Protein AF-A0A519WWH1-F1 (afdb_monomer)

Radius of gyration: 22.11 Å; Cα contacts (8 Å, |Δi|>4): 467; chains: 1; bounding box: 48×57×57 Å

Sequence (297 aa):
GTGSGWSWSSYQESYMTERLAMPIYGNVVKFKVQNGTIEAYPSYFQNSITVNPIPEGKKISVSRAADHNAFTTNAAAANALLRPFTQKEDADIAYHLLADTLAKLNKSIHFVESQNRNSDFWKPFYTQKTQEVLQPMMHNSDNFLAEQLLLMAGSKLTGKLSDRLTISKLQKEDFKDFSQPFIWVDGSGLSRNNNISPRVISELLLKMKTEFGWDKISAVLQKGNEGTVKGYYKGYEDNIWSKTGTLGGSSTTLSGYLISKKGSNYTFSFLVNNHHKSAVAVRKAIEKYLVNIIDNY

Solvent-accessible surface area (backbone atoms only — not comparable to full-atom values): 17095 Å² total; per-residue (Å²): 89,69,66,67,65,50,66,77,92,46,55,49,38,64,76,46,36,47,61,60,97,65,74,51,76,83,31,36,39,40,51,44,79,54,96,93,38,82,43,39,40,59,62,86,51,46,85,33,53,46,82,53,89,63,62,87,95,55,31,47,24,55,46,58,47,94,75,46,72,43,33,37,45,40,66,36,96,51,73,37,44,49,31,33,52,69,49,82,86,39,84,57,47,61,55,63,74,39,45,69,62,33,45,77,68,79,41,82,90,78,91,68,98,74,75,90,74,55,88,82,67,65,76,91,82,85,87,75,58,70,63,74,53,45,21,59,27,50,26,68,61,35,32,56,54,30,40,51,51,40,25,53,51,8,31,74,78,69,74,38,83,33,53,69,63,33,49,56,47,40,48,68,60,82,48,56,83,53,96,62,92,66,42,77,74,66,57,50,69,72,27,75,70,47,44,74,52,50,66,56,53,36,50,50,53,50,52,48,43,72,74,62,35,63,71,61,48,62,65,29,36,25,38,30,44,29,62,85,42,53,86,38,52,77,96,37,38,93,28,33,33,41,44,77,47,75,50,97,66,26,28,43,32,44,35,40,40,36,41,19,81,74,68,40,78,44,71,44,52,46,79,45,66,83,43,93,56,57,56,66,60,54,50,52,54,52,46,56,52,51,51,49,45,29,74,75,78

pLDDT: mean 92.2, std 5.93, range [58.62, 98.62]

Structure (mmCIF, N/CA/C/O backbone):
data_AF-A0A519WWH1-F1
#
_entry.id   AF-A0A519WWH1-F1
#
loop_
_atom_site.group_PDB
_atom_site.id
_atom_site.type_symbol
_atom_site.label_atom_id
_atom_site.label_alt_id
_atom_site.label_comp_id
_atom_site.label_asym_id
_atom_site.label_entity_id
_atom_site.label_seq_id
_atom_site.pdbx_PDB_ins_code
_atom_site.Cartn_x
_atom_site.Cartn_y
_atom_site.Cartn_z
_atom_site.occupancy
_atom_site.B_iso_or_equiv
_atom_site.auth_seq_id
_atom_site.auth_comp_id
_atom_site.auth_asym_id
_atom_site.auth_atom_id
_atom_site.pdbx_PDB_model_num
ATOM 1 N N . GLY A 1 1 ? 14.757 5.185 -4.332 1.00 58.62 1 GLY A N 1
ATOM 2 C CA . GLY A 1 1 ? 15.371 4.464 -3.193 1.00 58.62 1 GLY A CA 1
ATOM 3 C C . GLY A 1 1 ? 14.331 3.687 -2.398 1.00 58.62 1 GLY A C 1
ATOM 4 O O . GLY A 1 1 ? 13.206 4.165 -2.250 1.00 58.62 1 GLY A O 1
ATOM 5 N N . THR A 1 2 ? 14.681 2.504 -1.887 1.00 75.19 2 THR A N 1
ATOM 6 C CA . THR A 1 2 ? 13.790 1.658 -1.064 1.00 75.19 2 THR A CA 1
ATOM 7 C C . THR A 1 2 ? 13.552 2.238 0.339 1.00 75.19 2 THR A C 1
ATOM 9 O O . THR A 1 2 ? 14.241 3.170 0.766 1.00 75.19 2 THR A O 1
ATOM 12 N N . GLY A 1 3 ? 12.548 1.718 1.052 1.00 70.81 3 GLY A N 1
ATOM 13 C CA . GLY A 1 3 ? 12.299 2.048 2.460 1.00 70.81 3 GLY A CA 1
ATOM 14 C C . GLY A 1 3 ? 13.418 1.576 3.395 1.00 70.81 3 GLY A C 1
ATOM 15 O O . GLY A 1 3 ? 14.140 0.621 3.101 1.00 70.81 3 GLY A O 1
ATOM 16 N N . SER A 1 4 ? 13.578 2.255 4.534 1.00 75.50 4 SER A N 1
ATOM 17 C CA . SER A 1 4 ? 14.541 1.848 5.566 1.00 75.50 4 SER A CA 1
ATOM 18 C C . SER A 1 4 ? 14.103 0.533 6.216 1.00 75.50 4 SER A C 1
ATOM 20 O O . SER A 1 4 ? 12.940 0.383 6.581 1.00 75.50 4 SER A O 1
ATOM 22 N N . GLY A 1 5 ? 15.016 -0.428 6.385 1.00 75.06 5 GLY A N 1
ATOM 23 C CA . GLY A 1 5 ? 14.713 -1.734 6.994 1.00 75.06 5 GLY A CA 1
ATOM 24 C C . GLY A 1 5 ? 13.958 -2.711 6.083 1.00 75.06 5 GLY A C 1
ATOM 25 O O . GLY A 1 5 ? 13.510 -3.762 6.544 1.00 75.06 5 GLY A O 1
ATOM 26 N N . TRP A 1 6 ? 13.820 -2.380 4.798 1.00 81.62 6 TRP A N 1
ATOM 27 C CA . TRP A 1 6 ? 13.313 -3.290 3.776 1.00 81.62 6 TRP A CA 1
ATOM 28 C C . TRP A 1 6 ? 14.349 -4.377 3.462 1.00 81.62 6 TRP A C 1
ATOM 30 O O . TRP A 1 6 ? 15.556 -4.137 3.493 1.00 81.62 6 TRP A O 1
ATOM 40 N N . SER A 1 7 ? 13.884 -5.590 3.155 1.00 81.31 7 SER A N 1
ATOM 41 C CA . SER A 1 7 ? 14.783 -6.702 2.833 1.00 81.31 7 SER A CA 1
ATOM 42 C C . SER A 1 7 ? 15.454 -6.502 1.473 1.00 81.31 7 SER A C 1
ATOM 44 O O . SER A 1 7 ? 14.776 -6.432 0.447 1.00 81.31 7 SER A O 1
ATOM 46 N N . TRP A 1 8 ? 16.788 -6.482 1.456 1.00 79.25 8 TRP A N 1
ATOM 47 C CA . TRP A 1 8 ? 17.568 -6.360 0.222 1.00 79.25 8 TRP A CA 1
ATOM 48 C C . TRP A 1 8 ? 17.320 -7.524 -0.746 1.00 79.25 8 TRP A C 1
ATOM 50 O O . TRP A 1 8 ? 17.336 -7.324 -1.955 1.00 79.25 8 TRP A O 1
ATOM 60 N N . SER A 1 9 ? 17.031 -8.728 -0.241 1.00 82.81 9 SER A N 1
ATOM 61 C CA . SER A 1 9 ? 16.834 -9.919 -1.076 1.00 82.81 9 SER A CA 1
ATOM 62 C C . SER A 1 9 ? 15.498 -9.928 -1.824 1.00 82.81 9 SER A C 1
ATOM 64 O O . SER A 1 9 ? 15.311 -10.737 -2.726 1.00 82.81 9 SER A O 1
ATOM 66 N N . SER A 1 10 ? 14.573 -9.024 -1.482 1.00 84.94 10 SER A N 1
ATOM 67 C CA . SER A 1 10 ? 13.251 -8.915 -2.115 1.00 84.94 10 SER A CA 1
ATOM 68 C C . SER A 1 10 ? 13.181 -7.814 -3.184 1.00 84.94 10 SER A C 1
ATOM 70 O O . SER A 1 10 ? 12.094 -7.453 -3.614 1.00 84.94 10 SER A O 1
ATOM 72 N N . TYR A 1 11 ? 14.314 -7.265 -3.636 1.00 87.38 11 TYR A N 1
ATOM 73 C CA . TYR A 1 11 ? 14.378 -6.098 -4.536 1.00 87.38 11 TYR A CA 1
ATOM 74 C C . TYR A 1 11 ? 13.600 -6.228 -5.861 1.00 87.38 11 TYR A C 1
ATOM 76 O O . TYR A 1 11 ? 13.324 -5.224 -6.516 1.00 87.38 11 TYR A O 1
ATOM 84 N N . GLN A 1 12 ? 13.329 -7.455 -6.310 1.00 91.88 12 GLN A N 1
ATOM 85 C CA . GLN A 1 12 ? 12.620 -7.743 -7.560 1.00 91.88 12 GLN A CA 1
ATOM 86 C C . GLN A 1 12 ? 11.127 -8.013 -7.347 1.00 91.88 12 GLN A C 1
ATOM 88 O O . GLN A 1 12 ? 10.387 -8.181 -8.315 1.00 91.88 12 GLN A O 1
ATOM 93 N N . GLU A 1 13 ? 10.675 -8.073 -6.097 1.00 90.44 13 GLU A N 1
ATOM 94 C CA . GLU A 1 13 ? 9.275 -8.311 -5.784 1.00 90.44 13 GLU A CA 1
ATOM 95 C C . GLU A 1 13 ? 8.448 -7.059 -6.069 1.00 90.44 13 GLU A C 1
ATOM 97 O O . GLU A 1 13 ? 8.849 -5.937 -5.759 1.00 90.44 13 GLU A O 1
ATOM 102 N N . SER A 1 14 ? 7.260 -7.234 -6.650 1.00 87.12 14 SER A N 1
ATOM 103 C CA . SER A 1 14 ? 6.419 -6.104 -7.071 1.00 87.12 14 SER A CA 1
ATOM 104 C C . SER A 1 14 ? 5.922 -5.244 -5.909 1.00 87.12 14 SER A C 1
ATOM 106 O O . SER A 1 14 ? 5.490 -4.121 -6.127 1.00 87.12 14 SER A O 1
ATOM 108 N N . TYR A 1 15 ? 5.979 -5.756 -4.679 1.00 84.50 15 TYR A N 1
ATOM 109 C CA . TYR A 1 15 ? 5.638 -5.011 -3.470 1.00 84.50 15 TYR A CA 1
ATOM 110 C C . TYR A 1 15 ? 6.815 -4.194 -2.903 1.00 84.50 15 TYR A C 1
ATOM 112 O O . TYR A 1 15 ? 6.636 -3.526 -1.889 1.00 84.50 15 TYR A O 1
ATOM 120 N N . MET A 1 16 ? 7.998 -4.248 -3.534 1.00 85.88 16 MET A N 1
ATOM 121 C CA . MET A 1 16 ? 9.251 -3.589 -3.117 1.00 85.88 16 MET A CA 1
ATOM 122 C C . MET A 1 16 ? 9.676 -2.471 -4.081 1.00 85.88 16 MET A C 1
ATOM 124 O O . MET A 1 16 ? 10.857 -2.147 -4.199 1.00 85.88 16 MET A O 1
ATOM 128 N N . THR A 1 17 ? 8.717 -1.882 -4.792 1.00 88.19 17 THR A N 1
ATOM 129 C CA . THR A 1 17 ? 8.941 -0.763 -5.716 1.00 88.19 17 THR A CA 1
ATOM 130 C C . THR A 1 17 ? 9.634 0.411 -5.041 1.00 88.19 17 THR A C 1
ATOM 132 O O . THR A 1 17 ? 9.281 0.810 -3.928 1.00 88.19 17 THR A O 1
ATOM 135 N N . GLU A 1 18 ? 10.588 1.013 -5.747 1.00 87.62 18 GLU A N 1
ATOM 136 C CA . GLU A 1 18 ? 11.266 2.201 -5.257 1.00 87.62 18 GLU A CA 1
ATOM 137 C C . GLU A 1 18 ? 10.339 3.412 -5.164 1.00 87.62 18 GLU A C 1
ATOM 139 O O . GLU A 1 18 ? 9.425 3.616 -5.968 1.00 87.62 18 GLU A O 1
ATOM 144 N N . ARG A 1 19 ? 10.643 4.274 -4.194 1.00 84.94 19 ARG A N 1
ATOM 145 C CA . ARG A 1 19 ? 9.996 5.572 -4.039 1.00 84.94 19 ARG A CA 1
ATOM 146 C C . ARG A 1 19 ? 10.651 6.582 -4.964 1.00 84.94 19 ARG A C 1
ATOM 148 O O . ARG A 1 19 ? 11.862 6.792 -4.863 1.00 84.94 19 ARG A O 1
ATOM 155 N N . LEU A 1 20 ? 9.844 7.187 -5.830 1.00 83.81 20 LEU A N 1
ATOM 156 C CA . LEU A 1 20 ? 10.263 8.175 -6.824 1.00 83.81 20 LEU A CA 1
ATOM 157 C C . LEU A 1 20 ? 9.449 9.464 -6.672 1.00 83.81 20 LEU A C 1
ATOM 159 O O . LEU A 1 20 ? 8.306 9.411 -6.227 1.00 83.81 20 LEU A O 1
ATOM 163 N N . ALA A 1 21 ? 10.030 10.601 -7.067 1.00 83.69 21 ALA A N 1
ATOM 164 C CA . ALA A 1 21 ? 9.341 11.896 -7.074 1.00 83.69 21 ALA A CA 1
ATOM 165 C C . ALA A 1 21 ? 8.253 11.986 -8.160 1.00 83.69 21 ALA A C 1
ATOM 167 O O . ALA A 1 21 ? 7.276 12.711 -7.999 1.00 83.69 21 ALA A O 1
ATOM 168 N N . MET A 1 22 ? 8.425 11.235 -9.252 1.00 87.69 22 MET A N 1
ATOM 169 C CA . MET A 1 22 ? 7.474 11.131 -10.355 1.00 87.69 22 MET A CA 1
ATOM 170 C C . MET A 1 22 ? 7.201 9.651 -10.646 1.00 87.69 22 MET A C 1
ATOM 172 O O . MET A 1 22 ? 7.806 9.073 -11.550 1.00 87.69 22 MET A O 1
ATOM 176 N N . PRO A 1 23 ? 6.349 8.997 -9.841 1.00 90.00 23 PRO A N 1
ATOM 177 C CA . PRO A 1 23 ? 5.983 7.614 -10.086 1.00 90.00 23 PRO A CA 1
ATOM 178 C C . PRO A 1 23 ? 5.203 7.480 -11.399 1.00 90.00 23 PRO A C 1
ATOM 180 O O . PRO A 1 23 ? 4.249 8.220 -11.640 1.00 90.00 23 PRO A O 1
ATOM 183 N N . ILE A 1 24 ? 5.577 6.511 -12.233 1.00 91.38 24 ILE A N 1
ATOM 184 C CA . ILE A 1 24 ? 4.893 6.224 -13.499 1.00 91.38 24 ILE A CA 1
ATOM 185 C C . ILE A 1 24 ? 4.775 4.713 -13.694 1.00 91.38 24 ILE A C 1
ATOM 187 O O . ILE A 1 24 ? 5.670 3.957 -13.323 1.00 91.38 24 ILE A O 1
ATOM 191 N N . TYR A 1 25 ? 3.630 4.256 -14.210 1.00 91.50 25 TYR A N 1
ATOM 192 C CA . TYR A 1 25 ? 3.309 2.828 -14.355 1.00 91.50 25 TYR A CA 1
ATOM 193 C C . TYR A 1 25 ? 3.426 2.020 -13.048 1.00 91.50 25 TYR A C 1
ATOM 195 O O . TYR A 1 25 ? 3.724 0.832 -13.079 1.00 91.50 25 TYR A O 1
ATOM 203 N N . GLY A 1 26 ? 3.224 2.653 -11.885 1.00 90.44 26 GLY A N 1
ATOM 204 C CA . GLY A 1 26 ? 3.412 2.002 -10.581 1.00 90.44 26 GLY A CA 1
ATOM 205 C C . GLY A 1 26 ? 4.868 1.636 -10.272 1.00 90.44 26 GLY A C 1
ATOM 206 O O . GLY A 1 26 ? 5.115 0.805 -9.407 1.00 90.44 26 GLY A O 1
ATOM 207 N N . ASN A 1 27 ? 5.825 2.213 -11.003 1.00 93.81 27 ASN A N 1
ATOM 208 C CA . ASN A 1 27 ? 7.248 1.882 -10.962 1.00 93.81 27 ASN A CA 1
ATOM 209 C C . ASN A 1 27 ? 7.556 0.413 -11.268 1.00 93.81 27 ASN A C 1
ATOM 211 O O . ASN A 1 27 ? 8.543 -0.140 -10.782 1.00 93.81 27 ASN A O 1
ATOM 215 N N . VAL A 1 28 ? 6.705 -0.222 -12.076 1.00 95.38 28 VAL A N 1
ATOM 216 C CA . VAL A 1 28 ? 6.841 -1.621 -12.467 1.00 95.38 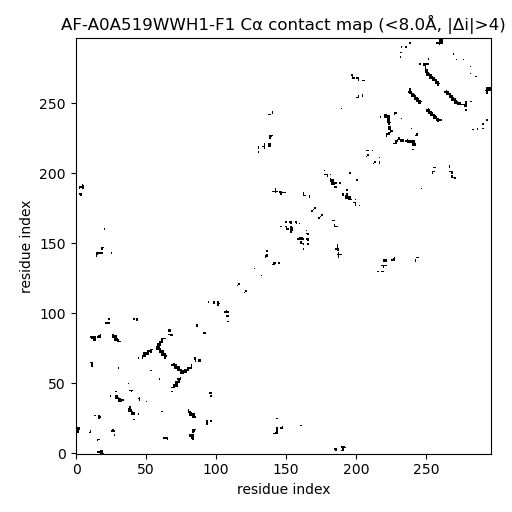28 VAL A CA 1
ATOM 217 C C . VAL A 1 28 ? 6.825 -1.789 -13.980 1.00 95.38 28 VAL A C 1
ATOM 219 O O . VAL A 1 28 ? 6.198 -1.033 -14.718 1.00 95.38 28 VAL A O 1
ATOM 222 N N . VAL A 1 29 ? 7.491 -2.846 -14.425 1.00 96.38 29 VAL A N 1
ATOM 223 C CA . VAL A 1 29 ? 7.412 -3.408 -15.766 1.00 96.38 29 VAL A CA 1
ATOM 224 C C . VAL A 1 29 ? 6.552 -4.660 -15.692 1.00 96.38 29 VAL A C 1
ATOM 226 O O . VAL A 1 29 ? 6.824 -5.579 -14.911 1.00 96.38 29 VAL A O 1
ATOM 229 N N . LYS A 1 30 ? 5.490 -4.690 -16.494 1.00 96.75 30 LYS A N 1
ATOM 230 C CA . LYS A 1 30 ? 4.610 -5.842 -16.667 1.00 96.75 30 LYS A CA 1
ATOM 231 C C . LYS A 1 30 ? 5.022 -6.605 -17.914 1.00 96.75 30 LYS A C 1
ATOM 233 O O . LYS A 1 30 ? 5.027 -6.049 -19.004 1.00 96.75 30 LYS A O 1
ATOM 238 N N . PHE A 1 31 ? 5.277 -7.892 -17.754 1.00 95.50 31 PHE A N 1
ATOM 239 C CA . PHE A 1 31 ? 5.596 -8.802 -18.840 1.00 95.50 31 PHE A CA 1
ATOM 240 C C . PHE A 1 31 ? 4.359 -9.616 -19.215 1.00 95.50 31 PHE A C 1
ATOM 242 O O . PHE A 1 31 ? 3.569 -10.025 -18.358 1.00 95.50 31 PHE A O 1
ATOM 249 N N . LYS A 1 32 ? 4.161 -9.847 -20.506 1.00 92.12 32 LYS A N 1
ATOM 250 C CA . LYS A 1 32 ? 3.109 -10.718 -21.031 1.00 92.12 32 LYS A CA 1
ATOM 251 C C . LYS A 1 32 ? 3.711 -11.656 -22.054 1.00 92.12 32 LYS A C 1
ATOM 253 O O . LYS A 1 32 ? 4.652 -11.299 -22.745 1.00 92.12 32 LYS A O 1
ATOM 258 N N . VAL A 1 33 ? 3.143 -12.848 -22.149 1.00 86.62 33 VAL A N 1
ATOM 259 C CA . VAL A 1 33 ? 3.498 -13.797 -23.199 1.00 86.62 33 VAL A CA 1
ATOM 260 C C . VAL A 1 33 ? 2.394 -13.724 -24.238 1.00 86.62 33 VAL A C 1
ATOM 262 O O . VAL A 1 33 ? 1.252 -14.063 -23.927 1.00 86.62 33 VAL A O 1
ATOM 265 N N . GLN A 1 34 ? 2.716 -13.239 -25.432 1.00 81.94 34 GLN A N 1
ATOM 266 C CA . GLN A 1 34 ? 1.788 -13.139 -26.557 1.00 81.94 34 GLN A CA 1
ATOM 267 C C . GLN A 1 34 ? 2.408 -13.829 -27.768 1.00 81.94 34 GLN A C 1
ATOM 269 O O . GLN A 1 34 ? 3.552 -13.557 -28.123 1.00 81.94 34 GLN A O 1
ATOM 274 N N . ASN A 1 35 ? 1.678 -14.759 -28.388 1.00 78.56 35 ASN A N 1
ATOM 275 C CA . ASN A 1 35 ? 2.121 -15.472 -29.595 1.00 78.56 35 ASN A CA 1
ATOM 276 C C . ASN A 1 35 ? 3.530 -16.097 -29.474 1.00 78.56 35 ASN A C 1
ATOM 278 O O . ASN A 1 35 ? 4.321 -16.053 -30.409 1.00 78.56 35 ASN A O 1
ATOM 282 N N . GLY A 1 36 ? 3.870 -16.637 -28.297 1.00 76.12 36 GLY A N 1
ATOM 283 C CA . GLY A 1 36 ? 5.188 -17.233 -28.031 1.00 76.12 36 GLY A CA 1
ATOM 284 C C . GLY A 1 36 ? 6.322 -16.228 -27.781 1.00 76.12 36 GLY A C 1
ATOM 285 O O . GLY A 1 36 ? 7.445 -16.643 -27.513 1.00 76.12 36 GLY A O 1
ATOM 286 N N . THR A 1 37 ? 6.039 -14.924 -27.807 1.00 84.38 37 THR A N 1
ATOM 287 C CA . THR A 1 37 ? 6.999 -13.850 -27.508 1.00 84.38 37 THR A CA 1
ATOM 288 C C . THR A 1 37 ? 6.724 -13.223 -26.144 1.00 84.38 37 THR A C 1
ATOM 290 O O . THR A 1 37 ? 5.592 -13.244 -25.656 1.00 84.38 37 THR A O 1
ATOM 293 N N . ILE A 1 38 ? 7.767 -12.691 -25.502 1.00 91.12 38 ILE A N 1
ATOM 294 C CA . ILE A 1 38 ? 7.643 -11.920 -24.259 1.00 91.12 38 ILE A CA 1
ATOM 295 C C . ILE A 1 38 ? 7.582 -10.439 -24.623 1.00 91.12 38 ILE A C 1
ATOM 297 O O . ILE A 1 38 ? 8.523 -9.901 -25.204 1.00 91.12 38 ILE A O 1
ATOM 301 N N . GLU A 1 39 ? 6.506 -9.780 -24.216 1.00 94.81 39 GLU A N 1
ATOM 302 C CA . GLU A 1 39 ? 6.307 -8.342 -24.353 1.00 94.81 39 GLU A CA 1
ATOM 303 C C . GLU A 1 39 ? 6.436 -7.647 -22.996 1.00 94.81 39 GLU A C 1
ATOM 305 O O . GLU A 1 39 ? 5.838 -8.095 -22.011 1.00 94.81 39 GLU A O 1
ATOM 310 N N . ALA A 1 40 ? 7.167 -6.534 -22.944 1.00 95.94 40 ALA A N 1
ATOM 311 C CA . ALA A 1 40 ? 7.215 -5.634 -21.797 1.00 95.94 40 ALA A CA 1
ATOM 312 C C . ALA A 1 40 ? 6.266 -4.447 -21.968 1.00 95.94 40 ALA A C 1
ATOM 314 O O . ALA A 1 40 ? 6.147 -3.840 -23.031 1.00 95.94 40 ALA A O 1
ATOM 315 N N . TYR A 1 41 ? 5.635 -4.074 -20.863 1.00 94.38 41 TYR A N 1
ATOM 316 C CA . TYR A 1 41 ? 4.889 -2.841 -20.710 1.00 94.38 41 TYR A CA 1
ATOM 317 C C . TYR A 1 41 ? 5.408 -2.095 -19.475 1.00 94.38 41 TYR A C 1
ATOM 319 O O . TYR A 1 41 ? 5.283 -2.633 -18.370 1.00 94.38 41 TYR A O 1
ATOM 327 N N . PRO A 1 42 ? 5.948 -0.873 -19.619 1.00 94.31 42 PRO A N 1
ATOM 328 C CA . PRO A 1 42 ? 6.077 -0.092 -20.861 1.00 94.31 42 PRO A CA 1
ATOM 329 C C . PRO A 1 42 ? 7.035 -0.701 -21.898 1.00 94.31 42 PRO A C 1
ATOM 331 O O . PRO A 1 42 ? 8.007 -1.361 -21.531 1.00 94.31 42 PRO A O 1
ATOM 334 N N . SER A 1 43 ? 6.785 -0.436 -23.186 1.00 92.81 43 SER A N 1
ATOM 335 C CA . SER A 1 43 ? 7.576 -0.972 -24.312 1.00 92.81 43 SER A CA 1
ATOM 336 C C . SER A 1 43 ? 9.027 -0.490 -24.327 1.00 92.81 43 SER A C 1
ATOM 338 O O . SER A 1 43 ? 9.881 -1.150 -24.910 1.00 92.81 43 SER A O 1
ATOM 340 N N . TYR A 1 44 ? 9.324 0.615 -23.636 1.00 94.25 44 TYR A N 1
ATOM 341 C CA . TYR A 1 44 ? 10.682 1.103 -23.395 1.00 94.25 44 TYR A CA 1
ATOM 342 C C . TYR A 1 44 ? 11.633 -0.005 -22.906 1.00 94.25 44 TYR A C 1
ATOM 344 O O . TYR A 1 44 ? 12.775 -0.081 -23.346 1.00 94.25 44 TYR A O 1
ATOM 352 N N . PHE A 1 45 ? 11.144 -0.918 -22.059 1.00 96.00 45 PHE A N 1
ATOM 353 C CA . PHE A 1 45 ? 11.947 -2.007 -21.496 1.00 96.00 45 PHE A CA 1
ATOM 354 C C . PHE A 1 45 ? 12.060 -3.242 -22.399 1.00 96.00 45 PHE A C 1
ATOM 356 O O . PHE A 1 45 ? 12.700 -4.214 -22.004 1.00 96.00 45 PHE A O 1
ATOM 363 N N . GLN A 1 46 ? 11.456 -3.249 -23.593 1.00 95.38 46 GLN A N 1
ATOM 364 C CA . GLN A 1 46 ? 11.443 -4.423 -24.473 1.00 95.38 46 GLN A CA 1
ATOM 365 C C . GLN A 1 46 ? 12.857 -4.872 -24.859 1.00 95.38 46 GLN A C 1
ATOM 367 O O . GLN A 1 46 ? 13.151 -6.066 -24.864 1.00 95.38 46 GLN A O 1
ATOM 372 N N . ASN A 1 47 ? 13.744 -3.912 -25.124 1.00 95.06 47 ASN A N 1
ATOM 373 C CA . ASN A 1 47 ? 15.134 -4.180 -25.497 1.00 95.06 47 ASN A CA 1
ATOM 374 C C . ASN A 1 47 ? 16.023 -4.521 -24.290 1.00 95.06 47 ASN A C 1
ATOM 376 O O . ASN A 1 47 ? 17.188 -4.865 -24.461 1.00 95.06 47 ASN A O 1
ATOM 380 N N . SER A 1 48 ? 15.482 -4.446 -23.073 1.00 96.06 48 SER A N 1
ATOM 381 C CA . SER A 1 48 ? 16.178 -4.796 -21.833 1.00 96.06 48 SER A CA 1
ATOM 382 C C . SER A 1 48 ? 15.914 -6.243 -21.394 1.00 96.06 48 SER A C 1
ATOM 384 O O . SER A 1 48 ? 16.318 -6.636 -20.297 1.00 96.06 48 SER A O 1
ATOM 386 N N . ILE A 1 49 ? 15.217 -7.035 -22.219 1.00 96.12 49 ILE A N 1
ATOM 387 C CA . ILE A 1 49 ? 14.846 -8.422 -21.925 1.00 96.12 49 ILE A CA 1
ATOM 388 C C . ILE A 1 49 ? 15.798 -9.386 -22.632 1.00 96.12 49 ILE A C 1
ATOM 390 O O . ILE A 1 49 ? 15.886 -9.417 -23.855 1.00 96.12 49 ILE A O 1
ATOM 394 N N . THR A 1 50 ? 16.433 -10.257 -21.858 1.00 96.12 50 THR A N 1
ATOM 395 C CA . THR A 1 50 ? 17.083 -11.472 -22.354 1.00 96.12 50 THR A CA 1
ATOM 396 C C . THR A 1 50 ? 16.100 -12.636 -22.260 1.00 96.12 50 THR A C 1
ATOM 398 O O . THR A 1 50 ? 15.690 -13.029 -21.164 1.00 96.12 50 THR A O 1
ATOM 401 N N . VAL A 1 51 ? 15.697 -13.184 -23.408 1.00 92.38 51 VAL A N 1
ATOM 402 C CA . VAL A 1 51 ? 14.734 -14.291 -23.471 1.00 92.38 51 VAL A CA 1
ATOM 403 C C . VAL A 1 51 ? 15.476 -15.623 -23.539 1.00 92.38 51 VAL A C 1
ATOM 405 O O . VAL A 1 51 ? 16.063 -15.962 -24.562 1.00 92.38 51 VAL A O 1
ATOM 408 N N . ASN A 1 52 ? 15.422 -16.394 -22.456 1.00 91.12 52 ASN A N 1
ATOM 409 C CA . ASN A 1 52 ? 15.908 -17.770 -22.435 1.00 91.12 52 ASN A CA 1
ATOM 410 C C . ASN A 1 52 ? 14.822 -18.748 -22.913 1.00 91.12 52 ASN A C 1
ATOM 412 O O . ASN A 1 52 ? 13.630 -18.473 -22.719 1.00 91.12 52 ASN A O 1
ATOM 416 N N . PRO A 1 53 ? 15.209 -19.921 -23.458 1.00 85.94 53 PRO A N 1
ATOM 417 C CA . PRO A 1 53 ? 14.271 -20.989 -23.784 1.00 85.94 53 PRO A CA 1
ATOM 418 C C . PRO A 1 53 ? 13.433 -21.393 -22.566 1.00 85.94 53 PRO A C 1
ATOM 420 O O . PRO A 1 53 ? 13.963 -21.702 -21.497 1.00 85.94 53 PRO A O 1
ATOM 423 N N . ILE A 1 54 ? 12.112 -21.409 -22.735 1.00 83.69 54 ILE A N 1
ATOM 424 C CA . ILE A 1 54 ? 11.167 -21.851 -21.708 1.00 83.69 54 ILE A CA 1
ATOM 425 C C . ILE A 1 54 ? 10.616 -23.209 -22.151 1.00 83.69 54 ILE A C 1
ATOM 427 O O . ILE A 1 54 ? 9.981 -23.274 -23.204 1.00 83.69 54 ILE A O 1
ATOM 431 N N . PRO A 1 55 ? 10.839 -24.292 -21.383 1.00 83.12 55 PRO A N 1
ATOM 432 C CA . PRO A 1 55 ? 10.289 -25.596 -21.718 1.00 83.12 55 PRO A CA 1
ATOM 433 C C . PRO A 1 55 ? 8.762 -25.555 -21.791 1.00 83.12 55 PRO A C 1
ATOM 435 O O . PRO A 1 55 ? 8.108 -24.860 -21.006 1.00 83.12 55 PRO A O 1
ATOM 438 N N . GLU A 1 56 ? 8.196 -26.340 -22.702 1.00 82.00 56 GLU A N 1
ATOM 439 C CA . GLU A 1 56 ? 6.752 -26.428 -22.882 1.00 82.00 56 GLU A CA 1
ATOM 440 C C . GLU A 1 56 ? 6.041 -26.805 -21.568 1.00 82.00 56 GLU A C 1
ATOM 442 O O . GLU A 1 56 ? 6.532 -27.596 -20.758 1.00 82.00 56 GLU A O 1
ATOM 447 N N . GLY A 1 57 ? 4.897 -26.169 -21.311 1.00 81.50 57 GLY A N 1
ATOM 448 C CA . GLY A 1 57 ? 4.106 -26.380 -20.095 1.00 81.50 57 GLY A CA 1
ATOM 449 C C . GLY A 1 57 ? 4.673 -25.748 -18.814 1.00 81.50 57 GLY A C 1
ATOM 450 O O . GLY A 1 57 ? 3.996 -25.774 -17.782 1.00 81.50 57 GLY A O 1
ATOM 451 N N . LYS A 1 58 ? 5.872 -25.145 -18.834 1.00 86.62 58 LYS A N 1
ATOM 452 C CA . LYS A 1 58 ? 6.418 -24.433 -17.666 1.00 86.62 58 LYS A CA 1
ATOM 453 C C . LYS A 1 58 ? 5.825 -23.032 -17.516 1.00 86.62 58 LYS A C 1
ATOM 455 O O . LYS A 1 58 ? 5.471 -22.363 -18.484 1.00 86.62 58 LYS A O 1
ATOM 460 N N . LYS A 1 59 ? 5.722 -22.578 -16.262 1.00 89.81 59 LYS A N 1
ATOM 461 C CA . LYS A 1 59 ? 5.395 -21.184 -15.936 1.00 89.81 59 LYS A CA 1
ATOM 462 C C . LYS A 1 59 ? 6.631 -20.308 -16.116 1.00 89.81 59 LYS A C 1
ATOM 464 O O . LYS A 1 59 ? 7.753 -20.814 -16.152 1.00 89.81 59 LYS A O 1
ATOM 469 N N . ILE A 1 60 ? 6.418 -19.001 -16.222 1.00 91.56 60 ILE A N 1
ATOM 470 C CA . ILE A 1 60 ? 7.471 -18.042 -16.564 1.00 91.56 60 ILE A CA 1
ATOM 471 C C . ILE A 1 60 ? 7.676 -17.065 -15.418 1.00 91.56 60 ILE A C 1
ATOM 473 O O . ILE A 1 60 ? 6.750 -16.375 -14.987 1.00 91.56 60 ILE A O 1
ATOM 477 N N . SER A 1 61 ? 8.918 -16.973 -14.963 1.00 93.69 61 SER A N 1
ATOM 478 C CA . SER A 1 61 ? 9.381 -15.920 -14.070 1.00 93.69 61 SER A CA 1
ATOM 479 C C . SER A 1 61 ? 10.365 -15.043 -14.822 1.00 93.69 61 SER A C 1
ATOM 481 O O . SER A 1 61 ? 11.296 -15.543 -15.447 1.00 93.69 61 SER A O 1
ATOM 483 N N . VAL A 1 62 ? 10.182 -13.734 -14.756 1.00 95.25 62 VAL A N 1
ATOM 484 C CA . VAL A 1 62 ? 11.207 -12.788 -15.197 1.00 95.25 62 VAL A CA 1
ATOM 485 C C . VAL A 1 62 ? 12.070 -12.465 -13.984 1.00 95.25 62 VAL A C 1
ATOM 487 O O . VAL A 1 62 ? 11.521 -12.170 -12.938 1.00 95.25 62 VAL A O 1
ATOM 490 N N . SER A 1 63 ? 13.391 -12.534 -14.039 1.00 95.19 63 SER A N 1
ATOM 491 C CA . SER A 1 63 ? 14.267 -11.975 -12.998 1.00 95.19 63 SER A CA 1
ATOM 492 C C . SER A 1 63 ? 14.700 -10.574 -13.404 1.00 95.19 63 SER A C 1
ATOM 494 O O . SER A 1 63 ? 14.810 -10.300 -14.597 1.00 95.19 63 SER A O 1
ATOM 496 N N . ARG A 1 64 ? 14.964 -9.698 -12.435 1.00 95.38 64 ARG A N 1
ATOM 497 C CA . ARG A 1 64 ? 15.628 -8.408 -12.677 1.00 95.38 64 ARG A CA 1
ATOM 498 C C . ARG A 1 64 ? 17.008 -8.446 -12.031 1.00 95.38 64 ARG A C 1
ATOM 500 O O . ARG A 1 64 ? 17.134 -9.045 -10.973 1.00 95.38 64 ARG A O 1
ATOM 507 N N . ALA A 1 65 ? 18.018 -7.813 -12.615 1.00 93.44 65 ALA A N 1
ATOM 508 C CA . ALA A 1 65 ? 19.269 -7.528 -11.905 1.00 93.44 65 ALA A CA 1
ATOM 509 C C . ALA A 1 65 ? 19.029 -6.554 -10.730 1.00 93.44 65 ALA A C 1
ATOM 511 O O . ALA A 1 65 ? 18.121 -5.739 -10.798 1.00 93.44 65 ALA A O 1
ATOM 512 N N . ALA A 1 66 ? 19.819 -6.595 -9.651 1.00 88.94 66 ALA A N 1
ATOM 513 C CA . ALA A 1 66 ? 19.553 -5.778 -8.453 1.00 88.94 66 ALA A CA 1
ATOM 514 C C . ALA A 1 66 ? 19.549 -4.266 -8.726 1.00 88.94 66 ALA A C 1
ATOM 516 O O . ALA A 1 66 ? 18.587 -3.564 -8.393 1.00 88.94 66 ALA A O 1
ATOM 517 N N . ASP A 1 67 ? 20.586 -3.798 -9.412 1.00 90.19 67 ASP A N 1
ATOM 518 C CA . ASP A 1 67 ? 20.862 -2.371 -9.593 1.00 90.19 67 ASP A CA 1
ATOM 519 C C . ASP A 1 67 ? 20.697 -1.903 -11.037 1.00 90.19 67 ASP A C 1
ATOM 521 O O . ASP A 1 67 ? 20.950 -0.742 -11.332 1.00 90.19 67 ASP A O 1
ATOM 525 N N . HIS A 1 68 ? 20.202 -2.791 -11.903 1.00 93.56 68 HIS A N 1
ATOM 526 C CA . HIS A 1 68 ? 19.998 -2.511 -13.316 1.00 93.56 68 HIS A CA 1
ATOM 527 C C . HIS A 1 68 ? 18.569 -2.826 -13.748 1.00 93.56 68 HIS A C 1
ATOM 529 O O . HIS A 1 68 ? 17.904 -3.703 -13.178 1.00 93.56 68 HIS A O 1
ATOM 535 N N . ASN A 1 69 ? 18.116 -2.167 -14.810 1.00 95.31 69 ASN A N 1
ATOM 536 C CA . ASN A 1 69 ? 16.860 -2.506 -15.488 1.00 95.31 69 ASN A CA 1
ATOM 537 C C . ASN A 1 69 ? 17.050 -3.593 -16.555 1.00 95.31 69 ASN A C 1
ATOM 539 O O . ASN A 1 69 ? 16.433 -3.542 -17.613 1.00 95.31 69 ASN A O 1
ATOM 543 N N . ALA A 1 70 ? 17.897 -4.585 -16.273 1.00 96.38 70 ALA A N 1
ATOM 544 C CA . ALA A 1 70 ? 18.096 -5.764 -17.109 1.00 96.38 70 ALA A CA 1
ATOM 545 C C . ALA A 1 70 ? 17.207 -6.914 -16.620 1.00 96.38 70 ALA A C 1
ATOM 547 O O . ALA A 1 70 ? 17.205 -7.244 -15.428 1.00 96.38 70 ALA A O 1
ATOM 548 N N . PHE A 1 71 ? 16.463 -7.524 -17.543 1.00 97.12 71 PHE A N 1
ATOM 549 C CA . PHE A 1 71 ? 15.472 -8.554 -17.252 1.00 97.12 71 PHE A CA 1
ATOM 550 C C . PHE A 1 71 ? 15.800 -9.861 -17.969 1.00 97.12 71 PHE A C 1
ATOM 552 O O . PHE A 1 71 ? 16.212 -9.850 -19.124 1.00 97.12 71 PHE A O 1
ATOM 559 N N . THR A 1 72 ? 15.559 -10.997 -17.319 1.00 96.75 72 THR A N 1
ATOM 560 C CA . THR A 1 72 ? 15.829 -12.321 -17.902 1.00 96.75 72 THR A CA 1
ATOM 561 C C . THR A 1 72 ? 14.642 -13.245 -17.693 1.00 96.75 72 THR A C 1
ATOM 563 O O . THR A 1 72 ? 14.124 -13.343 -16.582 1.00 96.75 72 THR A O 1
ATOM 566 N N . THR A 1 73 ? 14.194 -13.941 -18.733 1.00 95.12 73 THR A N 1
ATOM 567 C CA . THR A 1 73 ? 13.117 -14.932 -18.600 1.00 95.12 73 THR A CA 1
ATOM 568 C C . THR A 1 73 ? 13.668 -16.259 -18.086 1.00 95.12 73 THR A C 1
ATOM 570 O O . THR A 1 73 ? 14.750 -16.696 -18.467 1.00 95.12 73 THR A O 1
ATOM 573 N N . ASN A 1 74 ? 12.921 -16.918 -17.207 1.00 93.31 74 ASN A N 1
ATOM 574 C CA . ASN A 1 74 ? 13.295 -18.190 -16.603 1.00 93.31 74 ASN A CA 1
ATOM 575 C C . ASN A 1 74 ? 12.066 -19.096 -16.484 1.00 93.31 74 ASN A C 1
ATOM 577 O O . ASN A 1 74 ? 10.956 -18.633 -16.199 1.00 93.31 74 ASN A O 1
ATOM 581 N N . ALA A 1 75 ? 12.273 -20.402 -16.644 1.00 91.19 75 ALA A N 1
ATOM 582 C CA . ALA A 1 75 ? 11.263 -21.392 -16.298 1.00 91.19 75 ALA A CA 1
ATOM 583 C C . ALA A 1 75 ? 11.062 -21.429 -14.774 1.00 91.19 75 ALA A C 1
ATOM 585 O O . ALA A 1 75 ? 12.026 -21.414 -14.010 1.00 91.19 75 ALA A O 1
ATOM 586 N N . ALA A 1 76 ? 9.813 -21.493 -14.323 1.00 88.69 76 ALA A N 1
ATOM 587 C CA . ALA A 1 76 ? 9.469 -21.454 -12.906 1.00 88.69 76 ALA A CA 1
ATOM 588 C C . ALA A 1 76 ? 8.253 -22.331 -12.575 1.00 88.69 76 ALA A C 1
ATOM 590 O O . ALA A 1 76 ? 7.535 -22.809 -13.456 1.00 88.69 76 ALA A O 1
ATOM 591 N N . ALA A 1 77 ? 8.019 -22.534 -11.276 1.00 86.88 77 ALA A N 1
ATOM 592 C CA . ALA A 1 77 ? 6.832 -23.220 -10.762 1.00 86.88 77 ALA A CA 1
ATOM 593 C C . ALA A 1 77 ? 5.576 -22.325 -10.769 1.00 86.88 77 ALA A C 1
ATOM 595 O O . ALA A 1 77 ? 4.457 -22.825 -10.841 1.00 86.88 77 ALA A O 1
ATOM 596 N N . ALA A 1 78 ? 5.757 -21.003 -10.724 1.00 87.50 78 ALA A N 1
ATOM 597 C CA . ALA A 1 78 ? 4.686 -20.014 -10.732 1.00 87.50 78 ALA A CA 1
ATOM 598 C C . ALA A 1 78 ? 5.041 -18.842 -11.653 1.00 87.50 78 ALA A C 1
ATOM 600 O O . ALA A 1 78 ? 6.217 -18.557 -11.881 1.00 87.50 78 ALA A O 1
ATOM 601 N N . ASN A 1 79 ? 4.018 -18.166 -12.182 1.00 89.50 79 ASN A N 1
ATOM 602 C CA . ASN A 1 79 ? 4.226 -16.977 -13.000 1.00 89.50 79 ASN A CA 1
ATOM 603 C C . ASN A 1 79 ? 4.648 -15.799 -12.122 1.00 89.50 79 ASN A C 1
ATOM 605 O O . ASN A 1 79 ? 3.981 -15.494 -11.136 1.00 89.50 79 ASN A O 1
ATOM 609 N N . ALA A 1 80 ? 5.698 -15.097 -12.533 1.00 90.44 80 ALA A N 1
ATOM 610 C CA . ALA A 1 80 ? 6.134 -13.867 -11.893 1.00 90.44 80 ALA A CA 1
ATOM 611 C C . ALA A 1 80 ? 6.562 -12.869 -12.976 1.00 90.44 80 ALA A C 1
ATOM 613 O O . ALA A 1 80 ? 7.706 -12.843 -13.426 1.00 90.44 80 ALA A O 1
ATOM 614 N N . LEU A 1 81 ? 5.577 -12.099 -13.438 1.00 93.88 81 LEU A N 1
ATOM 615 C CA . LEU A 1 81 ? 5.650 -11.271 -14.645 1.00 93.88 81 LEU A CA 1
ATOM 616 C C . LEU A 1 81 ? 5.504 -9.775 -14.342 1.00 93.88 81 LEU A C 1
ATOM 618 O O . LEU A 1 81 ? 5.112 -8.993 -15.201 1.00 93.88 81 LEU A O 1
ATOM 622 N N . LEU A 1 82 ? 5.766 -9.375 -13.104 1.00 95.75 82 LEU A N 1
ATOM 623 C CA . LEU A 1 82 ? 5.734 -7.982 -12.687 1.00 95.75 82 LEU A CA 1
ATOM 624 C C . LEU A 1 82 ? 7.006 -7.700 -11.904 1.00 95.75 82 LEU A C 1
ATOM 626 O O . LEU A 1 82 ? 7.291 -8.405 -10.931 1.00 95.75 82 LEU A O 1
ATOM 630 N N . ARG A 1 83 ? 7.782 -6.710 -12.343 1.00 95.69 83 ARG A N 1
ATOM 631 C CA . ARG A 1 83 ? 9.052 -6.352 -11.707 1.00 95.69 83 ARG A CA 1
ATOM 632 C C . ARG A 1 83 ? 9.160 -4.859 -11.488 1.00 95.69 83 ARG A C 1
ATOM 634 O O . ARG A 1 83 ? 8.845 -4.123 -12.414 1.00 95.69 83 ARG A O 1
ATOM 641 N N . PRO A 1 84 ? 9.613 -4.401 -10.312 1.00 94.56 84 PRO A N 1
ATOM 642 C CA . PRO A 1 84 ? 9.930 -2.996 -10.131 1.00 94.56 84 PRO A CA 1
ATOM 643 C C . PRO A 1 84 ? 11.093 -2.618 -11.049 1.00 94.56 84 PRO A C 1
ATOM 645 O O . PRO A 1 84 ? 12.006 -3.423 -11.205 1.00 94.56 84 PRO A O 1
ATOM 648 N N . PHE A 1 85 ? 11.084 -1.424 -11.633 1.00 94.44 85 PHE A N 1
ATOM 649 C CA . PHE A 1 85 ? 12.287 -0.853 -12.246 1.00 94.44 85 PHE A CA 1
ATOM 650 C C . PHE A 1 85 ? 13.002 0.076 -11.253 1.00 94.44 85 PHE A C 1
ATOM 652 O O . PHE A 1 85 ? 12.408 0.548 -10.282 1.00 94.44 85 PHE A O 1
ATOM 659 N N . THR A 1 86 ? 14.288 0.325 -11.486 1.00 92.19 86 THR A N 1
ATOM 660 C CA . THR A 1 86 ? 15.136 1.211 -10.680 1.00 92.19 86 THR A CA 1
ATOM 661 C C . THR A 1 86 ? 15.523 2.470 -11.458 1.00 92.19 86 THR A C 1
ATOM 663 O O . THR A 1 86 ? 15.541 2.466 -12.685 1.00 92.19 86 THR A O 1
ATOM 666 N N . GLN A 1 87 ? 15.836 3.549 -10.740 1.00 90.50 87 GLN A N 1
ATOM 667 C CA . GLN A 1 87 ? 16.398 4.788 -11.295 1.00 90.50 87 GLN A CA 1
ATOM 668 C C . GLN A 1 87 ? 17.918 4.893 -11.118 1.00 90.50 87 GLN A C 1
ATOM 670 O O . GLN A 1 87 ? 18.502 5.923 -11.434 1.00 90.50 87 GLN A O 1
ATOM 675 N N . LYS A 1 88 ? 18.578 3.862 -10.570 1.00 90.31 88 LYS A N 1
ATOM 676 C CA . LYS A 1 88 ? 20.014 3.923 -10.249 1.00 90.31 88 LYS A CA 1
ATOM 677 C C . LYS A 1 88 ? 20.898 4.251 -11.455 1.00 90.31 88 LYS A C 1
ATOM 679 O O . LYS A 1 88 ? 21.868 4.981 -11.298 1.00 90.31 88 LYS A O 1
ATOM 684 N N . GLU A 1 89 ? 20.559 3.721 -12.625 1.00 90.69 89 GLU A N 1
ATOM 685 C CA . GLU A 1 89 ? 21.291 3.971 -13.874 1.00 90.69 89 GLU A CA 1
ATOM 686 C C . GLU A 1 89 ? 20.768 5.184 -14.648 1.00 90.69 89 GLU A C 1
ATOM 688 O O . GLU A 1 89 ? 21.474 5.733 -15.487 1.00 90.69 89 GLU A O 1
ATOM 693 N N . ASP A 1 90 ? 19.522 5.575 -14.385 1.00 89.38 90 ASP A N 1
ATOM 694 C CA . ASP A 1 90 ? 18.792 6.581 -15.145 1.00 89.38 90 ASP A CA 1
ATOM 695 C C . ASP A 1 90 ? 17.814 7.316 -14.218 1.00 89.38 90 ASP A C 1
ATOM 697 O O . ASP A 1 90 ? 16.711 6.844 -13.911 1.00 89.38 90 ASP A O 1
ATOM 701 N N . ALA A 1 91 ? 18.244 8.489 -13.753 1.00 87.81 91 ALA A N 1
ATOM 702 C CA . ALA A 1 91 ? 17.438 9.354 -12.899 1.00 87.81 91 ALA A CA 1
ATOM 703 C C . ALA A 1 91 ? 16.242 9.973 -13.649 1.00 87.81 91 ALA A C 1
ATOM 705 O O . ALA A 1 91 ? 15.247 10.343 -13.019 1.00 87.81 91 ALA A O 1
ATOM 706 N N . ASP A 1 92 ? 16.314 10.037 -14.980 1.00 88.75 92 ASP A N 1
ATOM 707 C CA . ASP A 1 92 ? 15.346 10.684 -15.863 1.00 88.75 92 ASP A CA 1
ATOM 708 C C . ASP A 1 92 ? 14.400 9.683 -16.546 1.00 88.75 92 ASP A C 1
ATOM 710 O O . ASP A 1 92 ? 13.567 10.070 -17.371 1.00 88.75 92 ASP A O 1
ATOM 714 N N . ILE A 1 93 ? 14.436 8.406 -16.144 1.00 91.81 93 ILE A N 1
ATOM 715 C CA . ILE A 1 93 ? 13.652 7.318 -16.746 1.00 91.81 93 ILE A CA 1
ATOM 716 C C . ILE A 1 93 ? 12.161 7.645 -16.875 1.00 91.81 93 ILE A C 1
ATOM 718 O O . ILE A 1 93 ? 11.523 7.268 -17.852 1.00 91.81 93 ILE A O 1
ATOM 722 N N . ALA A 1 94 ? 11.583 8.395 -15.930 1.00 91.50 94 ALA A N 1
ATOM 723 C CA . ALA A 1 94 ? 10.174 8.783 -15.989 1.00 91.50 94 ALA A CA 1
ATOM 724 C C . ALA A 1 94 ? 9.851 9.612 -17.247 1.00 91.50 94 ALA A C 1
ATOM 726 O O . ALA A 1 94 ? 8.783 9.443 -17.834 1.00 91.50 94 ALA A O 1
ATOM 727 N N . TYR A 1 95 ? 10.779 10.463 -17.691 1.00 89.81 95 TYR A N 1
ATOM 728 C CA . TYR A 1 95 ? 10.651 11.241 -18.921 1.00 89.81 95 TYR A CA 1
ATOM 729 C C . TYR A 1 95 ? 10.842 10.365 -20.158 1.00 89.81 95 TYR A C 1
ATOM 731 O O . TYR A 1 95 ? 10.067 10.472 -21.108 1.00 89.81 95 TYR A O 1
ATOM 739 N N . HIS A 1 96 ? 11.808 9.446 -20.135 1.00 91.06 96 HIS A N 1
ATOM 740 C CA . HIS A 1 96 ? 12.001 8.485 -21.222 1.00 91.06 96 HIS A CA 1
ATOM 741 C C . HIS A 1 96 ? 10.773 7.587 -21.430 1.00 91.06 96 HIS A C 1
ATOM 743 O O . HIS A 1 96 ? 10.366 7.350 -22.566 1.00 91.06 96 HIS A O 1
ATOM 749 N N . LEU A 1 97 ? 10.109 7.185 -20.344 1.00 93.00 97 LEU A N 1
ATOM 750 C CA . LEU A 1 97 ? 8.859 6.419 -20.366 1.00 93.00 97 LEU A CA 1
ATOM 751 C C . LEU A 1 97 ? 7.642 7.204 -20.886 1.00 93.00 97 LEU A C 1
ATOM 753 O O . LEU A 1 97 ? 6.609 6.596 -21.165 1.00 93.00 97 LEU A O 1
ATOM 757 N N . LEU A 1 98 ? 7.744 8.531 -21.001 1.00 90.62 98 LEU A N 1
ATOM 758 C CA . LEU A 1 98 ? 6.716 9.405 -21.577 1.00 90.62 98 LEU A CA 1
ATOM 759 C C . LEU A 1 98 ? 7.031 9.843 -23.008 1.00 90.62 98 LEU A C 1
ATOM 761 O O . LEU A 1 98 ? 6.151 10.381 -23.683 1.00 90.62 98 LEU A O 1
ATOM 765 N N . ALA A 1 99 ? 8.269 9.653 -23.468 1.00 88.56 99 ALA A N 1
ATOM 766 C CA . ALA A 1 99 ? 8.751 10.208 -24.726 1.00 88.56 99 ALA A CA 1
ATOM 767 C C . ALA A 1 99 ? 7.916 9.744 -25.929 1.00 88.56 99 ALA A C 1
ATOM 769 O O . ALA A 1 99 ? 7.581 10.555 -26.790 1.00 88.56 99 ALA A O 1
ATOM 770 N N . ASP A 1 100 ? 7.514 8.472 -25.963 1.00 86.75 100 ASP A N 1
ATOM 771 C CA . ASP A 1 100 ? 6.693 7.910 -27.040 1.00 86.75 100 ASP A CA 1
ATOM 772 C C . ASP A 1 100 ? 5.287 8.537 -27.096 1.00 86.75 100 ASP A C 1
ATOM 774 O O . ASP A 1 100 ? 4.748 8.832 -28.163 1.00 86.75 100 ASP A O 1
ATOM 778 N N . THR A 1 101 ? 4.702 8.780 -25.928 1.00 89.56 101 THR A N 1
ATOM 779 C CA . THR A 1 101 ? 3.370 9.346 -25.751 1.00 89.56 101 THR A CA 1
ATOM 780 C C . THR A 1 101 ? 3.376 10.827 -26.106 1.00 89.56 101 THR A C 1
ATOM 782 O O . THR A 1 101 ? 2.486 11.296 -26.813 1.00 89.56 101 THR A O 1
ATOM 785 N N . LEU A 1 102 ? 4.406 11.560 -25.681 1.00 90.75 102 LEU A N 1
ATOM 786 C CA . LEU A 1 102 ? 4.590 12.967 -26.028 1.00 90.75 102 LEU A CA 1
ATOM 787 C C . LEU A 1 102 ? 4.871 13.152 -27.523 1.00 90.75 102 LEU A C 1
ATOM 789 O O . LEU A 1 102 ? 4.279 14.039 -28.141 1.00 90.75 102 LEU A O 1
ATOM 793 N N . ALA A 1 103 ? 5.667 12.271 -28.133 1.00 89.44 103 ALA A N 1
ATOM 794 C CA . ALA A 1 103 ? 5.931 12.301 -29.569 1.00 89.44 103 ALA A CA 1
ATOM 795 C C . ALA A 1 103 ? 4.642 12.150 -30.396 1.00 89.44 103 ALA A C 1
ATOM 797 O O . ALA A 1 103 ? 4.438 12.903 -31.346 1.00 89.44 103 ALA A O 1
ATOM 798 N N . LYS A 1 104 ? 3.718 11.261 -29.994 1.00 92.56 104 LYS A N 1
ATOM 799 C CA . LYS A 1 104 ? 2.388 11.123 -30.632 1.00 92.56 104 LYS A CA 1
ATOM 800 C C . LYS A 1 104 ? 1.543 12.400 -30.563 1.00 92.56 104 LYS A C 1
ATOM 802 O O . LYS A 1 104 ? 0.652 12.585 -31.384 1.00 92.56 104 LYS A O 1
ATOM 807 N N . LEU A 1 105 ? 1.816 13.276 -29.598 1.00 94.19 105 LEU A N 1
ATOM 808 C CA . LEU A 1 105 ? 1.164 14.578 -29.439 1.00 94.19 105 LEU A CA 1
ATOM 809 C C . LEU A 1 105 ? 1.952 15.722 -30.102 1.00 94.19 105 LEU A C 1
ATOM 811 O O . LEU A 1 105 ? 1.654 16.892 -29.849 1.00 94.19 105 LEU A O 1
ATOM 815 N N . ASN A 1 106 ? 2.961 15.407 -30.923 1.00 92.62 106 ASN A N 1
ATOM 816 C CA . ASN A 1 106 ? 3.904 16.367 -31.501 1.00 92.62 106 ASN A CA 1
ATOM 817 C C . ASN A 1 106 ? 4.579 17.244 -30.429 1.00 92.62 106 ASN A C 1
ATOM 819 O O . ASN A 1 106 ? 4.777 18.446 -30.617 1.00 92.62 106 ASN A O 1
ATOM 823 N N . LYS A 1 107 ? 4.891 16.652 -29.269 1.00 91.38 107 LYS A N 1
ATOM 824 C CA . LYS A 1 107 ? 5.635 17.289 -28.178 1.00 91.38 107 LYS A CA 1
ATOM 825 C C . LYS A 1 107 ? 7.004 16.631 -28.039 1.00 91.38 107 LYS A C 1
ATOM 827 O O . LYS A 1 107 ? 7.104 15.411 -27.955 1.00 91.38 107 LYS A O 1
ATOM 832 N N . SER A 1 108 ? 8.051 17.446 -27.978 1.00 84.38 108 SER A N 1
ATOM 833 C CA . SER A 1 108 ? 9.421 17.018 -27.696 1.00 84.38 108 SER A CA 1
ATOM 834 C C . SER A 1 108 ? 9.794 17.311 -26.243 1.00 84.38 108 SER A C 1
ATOM 836 O O . SER A 1 108 ? 9.386 18.324 -25.670 1.00 84.38 108 SER A O 1
ATOM 838 N N . ILE A 1 109 ? 10.581 16.416 -25.644 1.00 85.12 109 ILE A N 1
ATOM 839 C CA . ILE A 1 109 ? 11.207 16.644 -24.339 1.00 85.12 109 ILE A CA 1
ATOM 840 C C . ILE A 1 109 ? 12.560 17.306 -24.586 1.00 85.12 109 ILE A C 1
ATOM 842 O O . ILE A 1 109 ? 13.368 16.794 -25.359 1.00 85.12 109 ILE A O 1
ATOM 846 N N . HIS A 1 110 ? 12.808 18.426 -23.913 1.00 83.69 110 HIS A N 1
ATOM 847 C CA . HIS A 1 110 ? 14.100 19.102 -23.916 1.00 83.69 110 HIS A CA 1
ATOM 848 C C . HIS A 1 110 ? 14.614 19.186 -22.483 1.00 83.69 110 HIS A C 1
ATOM 850 O O . HIS A 1 110 ? 13.936 19.730 -21.611 1.00 83.69 110 HIS A O 1
ATOM 856 N N . PHE A 1 111 ? 15.806 18.645 -22.247 1.00 82.50 111 PHE A N 1
ATOM 857 C CA . PHE A 1 111 ? 16.497 18.788 -20.973 1.00 82.50 111 PHE A CA 1
ATOM 858 C C . PHE A 1 111 ? 17.222 20.134 -20.948 1.00 82.50 111 PHE A C 1
ATOM 860 O O . PHE A 1 111 ? 17.889 20.505 -21.913 1.00 82.50 111 PHE A O 1
ATOM 867 N N . VAL A 1 112 ? 17.063 20.869 -19.851 1.00 84.12 112 VAL A N 1
ATOM 868 C CA . VAL A 1 112 ? 17.697 22.172 -19.624 1.00 84.12 112 VAL A CA 1
ATOM 869 C C . VAL A 1 112 ? 18.436 22.133 -18.291 1.00 84.12 112 VAL A C 1
ATOM 871 O O . VAL A 1 112 ? 17.926 21.571 -17.323 1.00 84.12 112 VAL A O 1
ATOM 874 N N . GLU A 1 113 ? 19.628 22.728 -18.231 1.00 80.50 113 GLU A N 1
ATOM 875 C CA . GLU A 1 113 ? 20.468 22.713 -17.021 1.00 80.50 113 GLU A CA 1
ATOM 876 C C . GLU A 1 113 ? 19.827 23.469 -15.851 1.00 80.50 113 GLU A C 1
ATOM 878 O O . GLU A 1 113 ? 19.963 23.081 -14.691 1.00 80.50 113 GLU A O 1
ATOM 883 N N . SER A 1 114 ? 19.101 24.551 -16.142 1.00 80.19 114 SER A N 1
ATOM 884 C CA . SER A 1 114 ? 18.357 25.304 -15.139 1.00 80.19 114 SER A CA 1
ATOM 885 C C . SER A 1 114 ? 17.122 25.966 -15.742 1.00 80.19 114 SER A C 1
ATOM 887 O O . SER A 1 114 ? 17.072 26.292 -16.926 1.00 80.19 114 SER A O 1
ATOM 889 N N . GLN A 1 115 ? 16.104 26.153 -14.906 1.00 76.62 115 GLN A N 1
ATOM 890 C CA . GLN A 1 115 ? 14.864 26.821 -15.274 1.00 76.62 115 GLN A CA 1
ATOM 891 C C . GLN A 1 115 ? 14.397 27.648 -14.078 1.00 76.62 115 GLN A C 1
ATOM 893 O O . GLN A 1 115 ? 14.298 27.127 -12.965 1.00 76.62 115 GLN A O 1
ATOM 898 N N . ASN A 1 116 ? 14.065 28.919 -14.302 1.00 78.06 116 ASN A N 1
ATOM 899 C CA . ASN A 1 116 ? 13.449 29.749 -13.271 1.00 78.06 116 ASN A CA 1
ATOM 900 C C . ASN A 1 116 ? 12.022 29.258 -12.999 1.00 78.06 116 ASN A C 1
ATOM 902 O O . ASN A 1 116 ? 11.118 29.459 -13.808 1.00 78.06 116 ASN A O 1
ATOM 906 N N . ARG A 1 117 ? 11.829 28.600 -11.853 1.00 77.81 117 ARG A N 1
ATOM 907 C CA . ARG A 1 117 ? 10.536 28.073 -11.398 1.00 77.81 117 ARG A CA 1
ATOM 908 C C . ARG A 1 117 ? 9.912 29.047 -10.401 1.00 77.81 117 ARG A C 1
ATOM 910 O O . ARG A 1 117 ? 10.046 28.869 -9.193 1.00 77.81 117 ARG A O 1
ATOM 917 N N . ASN A 1 118 ? 9.281 30.107 -10.904 1.00 79.94 118 ASN A N 1
ATOM 918 C CA . ASN A 1 118 ? 8.472 30.996 -10.067 1.00 79.94 118 ASN A CA 1
ATOM 919 C C . ASN A 1 118 ? 7.161 30.303 -9.630 1.00 79.94 118 ASN A C 1
ATOM 921 O O . ASN A 1 118 ? 6.861 29.186 -10.054 1.0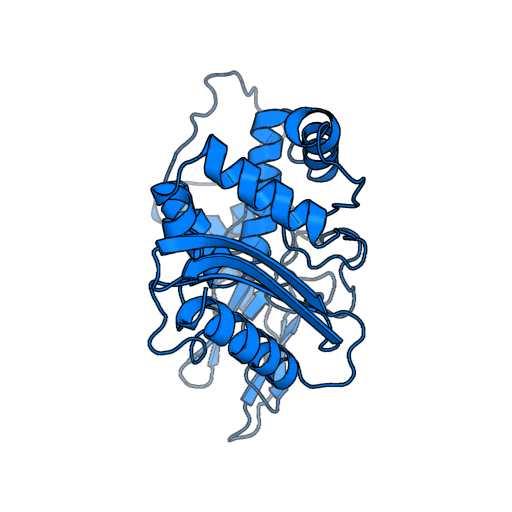0 79.94 118 ASN A O 1
ATOM 925 N N . SER A 1 119 ? 6.378 30.953 -8.767 1.00 74.31 119 SER A N 1
ATOM 926 C CA . SER A 1 119 ? 5.119 30.401 -8.239 1.00 74.31 119 SER A CA 1
ATOM 927 C C . SER A 1 119 ? 4.083 30.066 -9.317 1.00 74.31 119 SER A C 1
ATOM 929 O O . SER A 1 119 ? 3.264 29.179 -9.102 1.00 74.31 119 SER A O 1
ATOM 931 N N . ASP A 1 120 ? 4.148 30.727 -10.474 1.00 81.62 120 ASP A N 1
ATOM 932 C CA . ASP A 1 120 ? 3.228 30.518 -11.597 1.00 81.62 120 ASP A CA 1
ATOM 933 C C . ASP A 1 120 ? 3.769 29.538 -12.647 1.00 81.62 120 ASP A C 1
ATOM 935 O O . ASP A 1 120 ? 3.090 29.245 -13.632 1.00 81.62 120 ASP A O 1
ATOM 939 N N . PHE A 1 121 ? 4.979 29.007 -12.439 1.00 83.38 121 PHE A N 1
ATOM 940 C CA . PHE A 1 121 ? 5.660 28.144 -13.401 1.00 83.38 121 PHE A CA 1
ATOM 941 C C . PHE A 1 121 ? 4.902 26.836 -13.651 1.00 83.38 121 PHE A C 1
ATOM 943 O O . PHE A 1 121 ? 4.896 26.316 -14.764 1.00 83.38 121 PHE A O 1
ATOM 950 N N . TRP A 1 122 ? 4.253 26.294 -12.619 1.00 82.50 122 TRP A N 1
ATOM 951 C CA . TRP A 1 122 ? 3.438 25.090 -12.720 1.00 82.50 122 TRP A CA 1
ATOM 952 C C . TRP A 1 122 ? 2.171 25.230 -11.882 1.00 82.50 122 TRP A C 1
ATOM 954 O O . TRP A 1 122 ? 2.170 25.834 -10.812 1.00 82.50 122 TRP A O 1
ATOM 964 N N . LYS A 1 123 ? 1.083 24.624 -12.362 1.00 83.00 123 LYS A N 1
ATOM 965 C CA . LYS A 1 123 ? -0.165 24.489 -11.606 1.00 83.00 123 LYS A CA 1
ATOM 966 C C . LYS A 1 123 ? -0.399 23.014 -11.301 1.00 83.00 123 LYS A C 1
ATOM 968 O O . LYS A 1 123 ? -0.213 22.187 -12.196 1.00 83.00 123 LYS A O 1
ATOM 973 N N . PRO A 1 124 ? -0.782 22.655 -10.064 1.00 84.56 124 PRO A N 1
ATOM 974 C CA . PRO A 1 124 ? -1.097 21.273 -9.745 1.00 84.56 124 PRO A CA 1
ATOM 975 C C . PRO A 1 124 ? -2.283 20.806 -10.589 1.00 84.56 124 PRO A C 1
ATOM 977 O O . PRO A 1 124 ? -3.309 21.483 -10.665 1.00 84.56 124 PRO A O 1
ATOM 980 N N . PHE A 1 125 ? -2.138 19.634 -11.200 1.00 87.94 125 PHE A N 1
ATOM 981 C CA . PHE A 1 125 ? -3.214 18.961 -11.913 1.00 87.94 125 PHE A CA 1
ATOM 982 C C . PHE A 1 125 ? -3.720 17.798 -11.062 1.00 87.94 125 PHE A C 1
ATOM 984 O O . PHE A 1 125 ? -3.002 16.823 -10.836 1.00 87.94 125 PHE A O 1
ATOM 991 N N . TYR A 1 126 ? -4.941 17.926 -10.549 1.00 88.38 126 TYR A N 1
ATOM 992 C CA . TYR A 1 126 ? -5.566 16.913 -9.703 1.00 88.38 126 TYR A CA 1
ATOM 993 C C . TYR A 1 126 ? -6.410 15.973 -10.561 1.00 88.38 126 TYR A C 1
ATOM 995 O O . TYR A 1 126 ? -7.250 16.426 -11.333 1.00 88.38 126 TYR A O 1
ATOM 1003 N N . THR A 1 127 ? -6.176 14.669 -10.425 1.00 89.38 127 THR A N 1
ATOM 1004 C CA . THR A 1 127 ? -6.794 13.644 -11.277 1.00 89.38 127 THR A CA 1
ATOM 1005 C C . THR A 1 127 ? -7.913 12.886 -10.573 1.00 89.38 127 THR A C 1
ATOM 1007 O O . THR A 1 127 ? -9.023 12.821 -11.087 1.00 89.38 127 THR A O 1
ATOM 1010 N N . GLN A 1 128 ? -7.619 12.298 -9.412 1.00 91.00 128 GLN A N 1
ATOM 1011 C CA . GLN A 1 128 ? -8.511 11.403 -8.668 1.00 91.00 128 GLN A CA 1
ATOM 1012 C C . GLN A 1 128 ? -8.869 12.003 -7.310 1.00 91.00 128 GLN A C 1
ATOM 1014 O O . GLN A 1 128 ? -8.073 12.739 -6.716 1.00 91.00 128 GLN A O 1
ATOM 1019 N N . LYS A 1 129 ? -10.051 11.664 -6.783 1.00 92.25 129 LYS A N 1
ATOM 1020 C CA . LYS A 1 129 ? -10.411 12.040 -5.410 1.00 92.25 129 LYS A CA 1
ATOM 1021 C C . LYS A 1 129 ? -9.553 11.252 -4.422 1.00 92.25 129 LYS A C 1
ATOM 1023 O O . LYS A 1 129 ? -9.260 10.081 -4.640 1.00 92.25 129 LYS A O 1
ATOM 1028 N N . THR A 1 130 ? -9.226 11.846 -3.274 1.00 91.31 130 THR A N 1
ATOM 1029 C CA . THR A 1 130 ? -8.417 11.187 -2.230 1.00 91.31 130 THR A CA 1
ATOM 1030 C C . THR A 1 130 ? -8.964 9.810 -1.842 1.00 91.31 130 THR A C 1
ATOM 1032 O O . THR A 1 130 ? -8.205 8.855 -1.720 1.00 91.31 130 THR A O 1
ATOM 1035 N N . GLN A 1 131 ? -10.285 9.678 -1.702 1.00 91.25 131 GLN A N 1
ATOM 1036 C CA . GLN A 1 131 ? -10.932 8.413 -1.349 1.00 91.25 131 GLN A CA 1
ATOM 1037 C C . GLN A 1 131 ? -10.733 7.319 -2.413 1.00 91.25 131 GLN A C 1
ATOM 1039 O O . GLN A 1 131 ? -10.496 6.169 -2.053 1.00 91.25 131 GLN A O 1
ATOM 1044 N N . GLU A 1 132 ? -10.768 7.677 -3.700 1.00 93.00 132 GLU A N 1
AT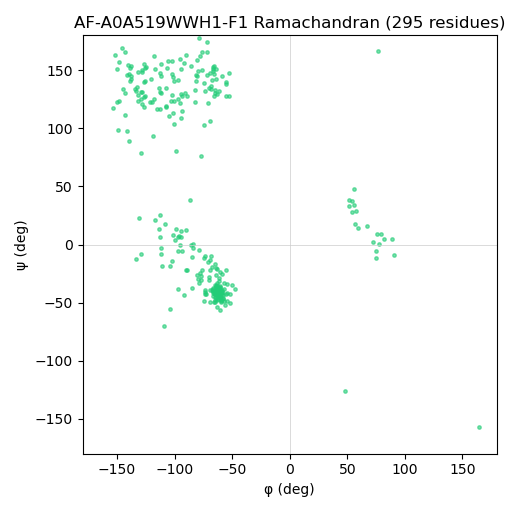OM 1045 C CA . GLU A 1 132 ? -10.574 6.750 -4.829 1.00 93.00 132 GLU A CA 1
ATOM 1046 C C . GLU A 1 132 ? -9.135 6.213 -4.888 1.00 93.00 132 GLU A C 1
ATOM 1048 O O . GLU A 1 132 ? -8.892 5.159 -5.466 1.00 93.00 132 GLU A O 1
ATOM 1053 N N . VAL A 1 133 ? -8.187 6.901 -4.242 1.00 94.62 133 VAL A N 1
ATOM 1054 C CA . VAL A 1 133 ? -6.798 6.448 -4.079 1.00 94.62 133 VAL A CA 1
ATOM 1055 C C . VAL A 1 133 ? -6.613 5.653 -2.783 1.00 94.62 133 VAL A C 1
ATOM 1057 O O . VAL A 1 133 ? -5.960 4.610 -2.779 1.00 94.62 133 VAL A O 1
ATOM 1060 N N . LEU A 1 134 ? -7.196 6.117 -1.672 1.00 95.75 134 LEU A N 1
ATOM 1061 C CA . LEU A 1 134 ? -7.052 5.470 -0.364 1.00 95.75 134 LEU A CA 1
ATOM 1062 C C . LEU A 1 134 ? -7.709 4.090 -0.311 1.00 95.75 134 LEU A C 1
ATOM 1064 O O . LEU A 1 134 ? -7.141 3.176 0.282 1.00 95.75 134 LEU A O 1
ATOM 1068 N N . GLN A 1 135 ? -8.881 3.924 -0.925 1.00 95.12 135 GLN A N 1
ATOM 1069 C CA . GLN A 1 135 ? -9.612 2.659 -0.894 1.00 95.12 135 GLN A CA 1
ATOM 1070 C C . GLN A 1 135 ? -8.814 1.495 -1.513 1.00 95.12 135 GLN A C 1
ATOM 1072 O O . GLN A 1 135 ? -8.566 0.524 -0.795 1.00 95.12 135 GLN A O 1
ATOM 1077 N N . PRO A 1 136 ? -8.338 1.552 -2.776 1.00 94.12 136 PRO A N 1
ATOM 1078 C CA . PRO A 1 136 ? -7.549 0.457 -3.339 1.00 94.12 136 PRO A CA 1
ATOM 1079 C C . PRO A 1 136 ? -6.230 0.242 -2.590 1.00 94.12 136 PRO A C 1
ATOM 1081 O O . PRO A 1 136 ? -5.815 -0.907 -2.441 1.00 94.12 136 PRO A O 1
ATOM 1084 N N . MET A 1 137 ? -5.601 1.303 -2.062 1.00 95.62 137 MET A N 1
ATOM 1085 C CA . MET A 1 137 ? -4.410 1.170 -1.216 1.00 95.62 137 MET A CA 1
ATOM 1086 C C . MET A 1 137 ? -4.703 0.325 0.029 1.00 95.62 137 MET A C 1
ATOM 1088 O O . MET A 1 137 ? -3.990 -0.637 0.317 1.00 95.62 137 MET A O 1
ATOM 1092 N N . MET A 1 138 ? -5.792 0.628 0.734 1.00 96.06 138 MET A N 1
ATOM 1093 C CA . MET A 1 138 ? -6.148 -0.052 1.977 1.00 96.06 138 MET A CA 1
ATOM 1094 C C . MET A 1 138 ? -6.668 -1.474 1.741 1.00 96.06 138 MET A C 1
ATOM 1096 O O . MET A 1 138 ? -6.251 -2.392 2.451 1.00 96.06 138 MET A O 1
ATOM 1100 N N . HIS A 1 139 ? -7.517 -1.670 0.727 1.00 94.75 139 HIS A N 1
ATOM 1101 C CA . HIS A 1 139 ? -8.137 -2.960 0.389 1.00 94.75 139 HIS A CA 1
ATOM 1102 C C . HIS A 1 139 ? -7.132 -3.973 -0.154 1.00 94.75 139 HIS A C 1
ATOM 1104 O O . HIS A 1 139 ? -7.202 -5.149 0.198 1.00 94.75 139 HIS A O 1
ATOM 1110 N N . ASN A 1 140 ? -6.180 -3.526 -0.980 1.00 92.88 140 ASN A N 1
ATOM 1111 C CA . ASN A 1 140 ? -5.158 -4.398 -1.564 1.00 92.88 140 ASN A CA 1
ATOM 1112 C C . ASN A 1 140 ? -3.867 -4.440 -0.740 1.00 92.88 140 ASN A C 1
ATOM 1114 O O . ASN A 1 140 ? -2.976 -5.229 -1.046 1.00 92.88 140 ASN A O 1
ATOM 1118 N N . SER A 1 141 ? -3.766 -3.618 0.312 1.00 92.38 141 SER A N 1
ATOM 1119 C CA . SER A 1 141 ? -2.528 -3.417 1.069 1.00 92.38 141 SER A CA 1
ATOM 1120 C C . SER A 1 141 ? -1.366 -2.982 0.171 1.00 92.38 141 SER A C 1
ATOM 1122 O O . SER A 1 141 ? -0.279 -3.556 0.230 1.00 92.38 141 SER A O 1
ATOM 1124 N N . ASP A 1 142 ? -1.618 -1.997 -0.690 1.00 93.81 142 ASP A N 1
ATOM 1125 C CA . ASP A 1 142 ? -0.653 -1.535 -1.682 1.00 93.81 142 ASP A CA 1
ATOM 1126 C C . ASP A 1 142 ? 0.460 -0.707 -1.021 1.00 93.81 142 ASP A C 1
ATOM 1128 O O . ASP A 1 142 ? 0.285 0.462 -0.663 1.00 93.81 142 ASP A O 1
ATOM 1132 N N . ASN A 1 143 ? 1.624 -1.337 -0.857 1.00 92.38 143 ASN A N 1
ATOM 1133 C CA . ASN A 1 143 ? 2.791 -0.722 -0.229 1.00 92.38 143 ASN A CA 1
ATOM 1134 C C . ASN A 1 143 ? 3.282 0.503 -1.001 1.00 92.38 143 ASN A C 1
ATOM 1136 O O . ASN A 1 143 ? 3.709 1.484 -0.395 1.00 92.38 143 ASN A O 1
ATOM 1140 N N . PHE A 1 144 ? 3.222 0.455 -2.331 1.00 92.56 144 PHE A N 1
ATOM 1141 C CA . PHE A 1 144 ? 3.707 1.538 -3.168 1.00 92.56 144 PHE A CA 1
ATOM 1142 C C . PHE A 1 144 ? 2.880 2.801 -2.957 1.00 92.56 144 PHE A C 1
ATOM 1144 O O . PHE A 1 144 ? 3.434 3.867 -2.686 1.00 92.56 144 PHE A O 1
ATOM 1151 N N . LEU A 1 145 ? 1.553 2.670 -3.015 1.00 94.19 145 LEU A N 1
ATOM 1152 C CA . LEU A 1 145 ? 0.647 3.780 -2.749 1.00 94.19 145 LEU A CA 1
ATOM 1153 C C . LEU A 1 145 ? 0.839 4.324 -1.332 1.00 94.19 145 LEU A C 1
ATOM 1155 O O . LEU A 1 145 ? 0.874 5.539 -1.163 1.00 94.19 145 LEU A O 1
ATOM 1159 N N . ALA A 1 146 ? 1.024 3.463 -0.329 1.00 95.62 146 ALA A N 1
ATOM 1160 C CA . ALA A 1 146 ? 1.242 3.902 1.047 1.00 95.62 146 ALA A CA 1
ATOM 1161 C C . ALA A 1 146 ? 2.512 4.767 1.201 1.00 95.62 146 ALA A C 1
ATOM 1163 O O . ALA A 1 146 ? 2.466 5.841 1.805 1.00 95.62 146 ALA A O 1
ATOM 1164 N N . GLU A 1 147 ? 3.632 4.356 0.598 1.00 94.50 147 GLU A N 1
ATOM 1165 C CA . GLU A 1 147 ? 4.868 5.151 0.598 1.00 94.50 147 GLU A CA 1
ATOM 1166 C C . GLU A 1 147 ? 4.714 6.473 -0.172 1.00 94.50 147 GLU A C 1
ATOM 1168 O O . GLU A 1 147 ? 5.177 7.522 0.283 1.00 94.50 147 GLU A O 1
ATOM 1173 N N . GLN A 1 148 ? 4.058 6.443 -1.335 1.00 93.19 148 GLN A N 1
ATOM 1174 C CA . GLN A 1 148 ? 3.843 7.637 -2.157 1.00 93.19 148 GLN A CA 1
ATOM 1175 C C . GLN A 1 148 ? 2.944 8.655 -1.451 1.00 93.19 148 GLN A C 1
ATOM 1177 O O . GLN A 1 148 ? 3.259 9.844 -1.417 1.00 93.19 148 GLN A O 1
ATOM 1182 N N . LEU A 1 149 ? 1.867 8.194 -0.815 1.00 94.31 149 LEU A N 1
ATOM 1183 C CA . LEU A 1 149 ? 0.966 9.047 -0.044 1.00 94.31 149 LEU A CA 1
ATOM 1184 C C . LEU A 1 149 ? 1.676 9.691 1.150 1.00 94.31 149 LEU A C 1
ATOM 1186 O O . LEU A 1 149 ? 1.462 10.877 1.405 1.00 94.31 149 LEU A O 1
ATOM 1190 N N . LEU A 1 150 ? 2.568 8.963 1.833 1.00 95.19 150 LEU A N 1
ATOM 1191 C CA . LEU A 1 150 ? 3.391 9.529 2.903 1.00 95.19 150 LEU A CA 1
ATOM 1192 C C . LEU A 1 150 ? 4.304 10.651 2.381 1.00 95.19 150 LEU A C 1
ATOM 1194 O O . LEU A 1 150 ? 4.389 11.713 2.997 1.00 95.19 150 LEU A O 1
ATOM 1198 N N . LEU A 1 151 ? 4.949 10.458 1.225 1.00 93.81 151 LEU A N 1
ATOM 1199 C CA . LEU A 1 151 ? 5.783 11.491 0.602 1.00 93.81 151 LEU A CA 1
ATOM 1200 C C . LEU A 1 151 ? 4.967 12.711 0.156 1.00 93.81 151 LEU A C 1
ATOM 1202 O O . LEU A 1 151 ? 5.403 13.845 0.362 1.00 93.81 151 LEU A O 1
ATOM 1206 N N . MET A 1 152 ? 3.778 12.501 -0.414 1.00 92.50 152 MET A N 1
ATOM 1207 C CA . MET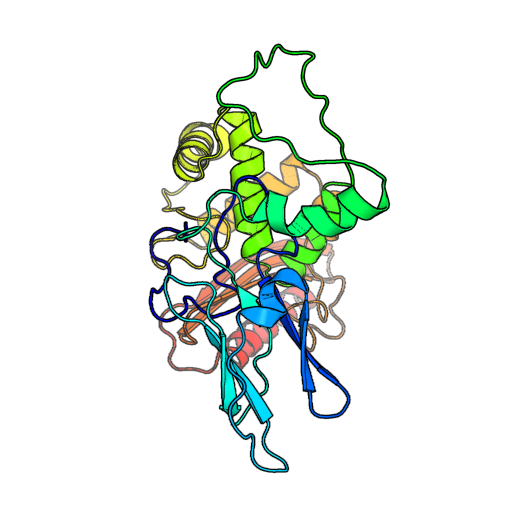 A 1 152 ? 2.876 13.581 -0.824 1.00 92.50 152 MET A CA 1
ATOM 1208 C C . MET A 1 152 ? 2.377 14.392 0.377 1.00 92.50 152 MET A C 1
ATOM 1210 O O . MET A 1 152 ? 2.421 15.625 0.343 1.00 92.50 152 MET A O 1
ATOM 1214 N N . ALA A 1 153 ? 1.957 13.718 1.453 1.00 93.25 153 ALA A N 1
ATOM 1215 C CA . ALA A 1 153 ? 1.603 14.368 2.713 1.00 93.25 153 ALA A CA 1
ATOM 1216 C C . ALA A 1 153 ? 2.793 15.171 3.259 1.00 93.25 153 ALA A C 1
ATOM 1218 O O . ALA A 1 153 ? 2.654 16.338 3.621 1.00 93.25 153 ALA A O 1
ATOM 1219 N N . GLY A 1 154 ? 3.990 14.588 3.208 1.00 93.75 154 GLY A N 1
ATOM 1220 C CA . GLY A 1 154 ? 5.242 15.232 3.577 1.00 93.75 154 GLY A CA 1
ATOM 1221 C C . GLY A 1 154 ? 5.569 16.499 2.815 1.00 93.75 154 GLY A C 1
ATOM 1222 O O . GLY A 1 154 ? 5.914 17.517 3.420 1.00 93.75 154 GLY A O 1
ATOM 1223 N N . SER A 1 155 ? 5.405 16.465 1.494 1.00 91.88 155 SER A N 1
ATOM 1224 C CA . SER A 1 155 ? 5.596 17.631 0.634 1.00 91.88 155 SER A CA 1
ATOM 1225 C C . SER A 1 155 ? 4.671 18.776 1.042 1.00 91.88 155 SER A C 1
ATOM 1227 O O . SER A 1 155 ? 5.114 19.921 1.101 1.00 91.88 155 SER A O 1
ATOM 1229 N N . LYS A 1 156 ? 3.420 18.480 1.415 1.00 91.12 156 LYS A N 1
ATOM 1230 C CA . LYS A 1 156 ? 2.478 19.496 1.906 1.00 91.12 156 LYS A CA 1
ATOM 1231 C C . LYS A 1 156 ? 2.797 19.988 3.316 1.00 91.12 156 LYS A C 1
ATOM 1233 O O . LYS A 1 156 ? 2.695 21.183 3.565 1.00 91.12 156 LYS A O 1
ATOM 1238 N N . LEU A 1 157 ? 3.212 19.104 4.220 1.00 93.44 157 LEU A N 1
ATOM 1239 C CA . LEU A 1 157 ? 3.466 19.443 5.626 1.00 93.44 157 LEU A CA 1
ATOM 1240 C C . LEU A 1 157 ? 4.820 20.124 5.867 1.00 93.44 157 LEU A C 1
ATOM 1242 O O . LEU A 1 157 ? 4.972 20.878 6.832 1.00 93.44 157 LEU A O 1
ATOM 1246 N N . THR A 1 158 ? 5.819 19.817 5.039 1.00 93.44 158 THR A N 1
ATOM 1247 C CA . THR A 1 158 ? 7.226 20.194 5.268 1.00 93.44 158 THR A CA 1
ATOM 1248 C C . THR A 1 158 ? 7.886 20.879 4.072 1.00 93.44 158 THR A C 1
ATOM 1250 O O . THR A 1 158 ? 9.025 21.328 4.187 1.00 93.44 158 THR A O 1
ATOM 1253 N N . GLY A 1 159 ? 7.221 20.930 2.913 1.00 89.88 159 GLY A N 1
ATOM 1254 C CA . GLY A 1 159 ? 7.817 21.406 1.662 1.00 89.88 159 GLY A CA 1
ATOM 1255 C C . GLY A 1 159 ? 8.833 20.436 1.045 1.00 89.88 159 GLY A C 1
ATOM 1256 O O . GLY A 1 159 ? 9.437 20.757 0.025 1.00 89.88 159 GLY A O 1
ATOM 1257 N N . LYS A 1 160 ? 9.048 19.256 1.643 1.00 89.94 160 LYS A N 1
ATOM 1258 C CA . LYS A 1 160 ? 10.058 18.279 1.217 1.00 89.94 160 LYS A CA 1
ATOM 1259 C C . LYS A 1 160 ? 9.434 16.907 0.984 1.00 89.94 160 LYS A C 1
ATOM 1261 O O . LYS A 1 160 ? 8.613 16.444 1.770 1.00 89.94 160 LYS A O 1
ATOM 1266 N N . LEU A 1 161 ? 9.884 16.222 -0.065 1.00 90.38 161 LEU A N 1
ATOM 1267 C CA . LEU A 1 161 ? 9.586 14.806 -0.298 1.00 90.38 161 LEU A CA 1
ATOM 1268 C C . LEU A 1 161 ? 10.469 13.947 0.619 1.00 90.38 161 LEU A C 1
ATOM 1270 O O . LEU A 1 161 ? 11.490 13.412 0.197 1.00 90.38 161 LEU A O 1
ATOM 1274 N N . SER A 1 162 ? 10.121 13.880 1.906 1.00 91.44 162 SER A N 1
ATOM 1275 C CA . SER A 1 162 ? 10.869 13.110 2.904 1.00 91.44 162 SER A CA 1
ATOM 1276 C C . SER A 1 162 ? 9.939 12.466 3.923 1.00 91.44 162 SER A C 1
ATOM 1278 O O . SER A 1 162 ? 9.369 13.142 4.777 1.00 91.44 162 SER A O 1
ATOM 1280 N N . ASP A 1 163 ? 9.858 11.142 3.880 1.00 91.69 163 ASP A N 1
ATOM 1281 C CA . ASP A 1 163 ? 9.188 10.293 4.867 1.00 91.69 163 ASP A CA 1
ATOM 1282 C C . ASP A 1 163 ? 9.657 10.585 6.300 1.00 91.69 163 ASP A C 1
ATOM 1284 O O . ASP A 1 163 ? 8.841 10.884 7.163 1.00 91.69 163 ASP A O 1
ATOM 1288 N N . ARG A 1 164 ? 10.971 10.611 6.551 1.00 93.19 164 ARG A N 1
ATOM 1289 C CA . ARG A 1 164 ? 11.550 10.829 7.884 1.00 93.19 164 ARG A CA 1
ATOM 1290 C C . ARG A 1 164 ? 11.133 12.167 8.486 1.00 93.19 164 ARG A C 1
ATOM 1292 O O . ARG A 1 164 ? 10.782 12.228 9.663 1.00 93.19 164 ARG A O 1
ATOM 1299 N N . LEU A 1 165 ? 11.195 13.246 7.700 1.00 95.12 165 LEU A N 1
ATOM 1300 C CA . LEU A 1 165 ? 10.776 14.571 8.168 1.00 95.12 165 LEU A CA 1
ATOM 1301 C C . LEU A 1 165 ? 9.268 14.616 8.421 1.00 95.12 165 LEU A C 1
ATOM 1303 O O . LEU A 1 165 ? 8.835 15.210 9.405 1.00 95.12 165 LEU A O 1
ATOM 1307 N N . THR A 1 166 ? 8.489 13.951 7.569 1.00 95.94 166 THR A N 1
ATOM 1308 C CA . THR A 1 166 ? 7.030 13.853 7.696 1.00 95.94 166 THR A CA 1
ATOM 1309 C C . THR A 1 166 ? 6.632 13.121 8.965 1.00 95.94 166 THR A C 1
ATOM 1311 O O . THR A 1 166 ? 5.902 13.671 9.784 1.00 95.94 166 THR A O 1
ATOM 1314 N N . ILE A 1 167 ? 7.171 11.918 9.165 1.00 96.25 167 ILE A N 1
ATOM 1315 C CA . ILE A 1 167 ? 6.922 11.094 10.345 1.00 96.25 167 ILE A CA 1
ATOM 1316 C C . ILE A 1 167 ? 7.353 11.844 11.606 1.00 96.25 167 ILE A C 1
ATOM 1318 O O . ILE A 1 167 ? 6.570 11.954 12.544 1.00 96.25 167 ILE A O 1
ATOM 1322 N N . SER A 1 168 ? 8.556 12.432 11.618 1.00 95.88 168 SER A N 1
ATOM 1323 C CA . SER A 1 168 ? 9.031 13.182 12.784 1.00 95.88 168 SER A CA 1
ATOM 1324 C C . SER A 1 168 ? 8.134 14.374 13.121 1.00 95.88 168 SER A C 1
ATOM 1326 O O . SER A 1 168 ? 7.969 14.673 14.303 1.00 95.88 168 SER A O 1
ATOM 1328 N N . LYS A 1 169 ? 7.580 15.061 12.116 1.00 96.94 169 LYS A N 1
ATOM 1329 C CA . LYS A 1 169 ? 6.648 16.170 12.329 1.00 96.94 169 LYS A CA 1
ATOM 1330 C C . LYS A 1 169 ? 5.317 15.672 12.893 1.00 96.94 169 LYS A C 1
ATOM 1332 O O . LYS A 1 169 ? 4.889 16.162 13.931 1.00 96.94 169 LYS A O 1
ATOM 1337 N N . LEU A 1 170 ? 4.721 14.649 12.280 1.00 96.50 170 LEU A N 1
ATOM 1338 C CA . LEU A 1 170 ? 3.462 14.055 12.743 1.00 96.50 170 LEU A CA 1
ATOM 1339 C C . LEU A 1 170 ? 3.576 13.487 14.164 1.00 96.50 170 LEU A C 1
ATOM 1341 O O . LEU A 1 170 ? 2.684 13.698 14.974 1.00 96.50 170 LEU A O 1
ATOM 1345 N N . GLN A 1 171 ? 4.695 12.848 14.514 1.00 96.19 171 GLN A N 1
ATOM 1346 C CA . GLN A 1 171 ? 4.924 12.360 15.877 1.00 96.19 171 GLN A CA 1
ATOM 1347 C C . GLN A 1 171 ? 5.000 13.486 16.919 1.00 96.19 171 GLN A C 1
ATOM 1349 O O . GLN A 1 171 ? 4.542 13.306 18.042 1.00 96.19 171 GLN A O 1
ATOM 1354 N N . LYS A 1 172 ? 5.572 14.644 16.562 1.00 96.06 172 LYS A N 1
ATOM 1355 C CA . LYS A 1 172 ? 5.700 15.801 17.467 1.00 96.06 172 LYS A CA 1
ATOM 1356 C C . LYS A 1 172 ? 4.425 16.629 17.583 1.00 96.06 172 LYS A C 1
ATOM 1358 O O . LYS A 1 172 ? 4.252 17.330 18.575 1.00 96.06 172 LYS A O 1
ATOM 1363 N N . GLU A 1 173 ? 3.586 16.596 16.557 1.00 95.75 173 GLU A N 1
ATOM 1364 C CA . GLU A 1 173 ? 2.396 17.437 16.459 1.00 95.75 173 GLU A CA 1
ATOM 1365 C C . GLU A 1 173 ? 1.134 16.594 16.637 1.00 95.75 173 GLU A C 1
ATOM 1367 O O . GLU A 1 173 ? 0.482 16.670 17.675 1.00 95.75 173 GLU A O 1
ATOM 1372 N N . ASP A 1 174 ? 0.818 15.757 15.654 1.00 95.69 174 ASP A N 1
ATOM 1373 C CA . ASP A 1 174 ? -0.472 15.075 15.539 1.00 95.69 174 ASP A CA 1
ATOM 1374 C C . ASP A 1 174 ? -0.635 13.875 16.491 1.00 95.69 174 ASP A C 1
ATOM 1376 O O . ASP A 1 174 ? -1.751 13.548 16.899 1.00 95.69 174 ASP A O 1
ATOM 1380 N N . PHE A 1 175 ? 0.477 13.239 16.878 1.00 96.56 175 PHE A N 1
ATOM 1381 C CA . PHE A 1 175 ? 0.502 12.055 17.752 1.00 96.56 175 PHE A CA 1
ATOM 1382 C C . PHE A 1 175 ? 1.153 12.305 19.117 1.00 96.56 175 PHE A C 1
ATOM 1384 O O . PHE A 1 175 ? 1.447 11.356 19.843 1.00 96.56 175 PHE A O 1
ATOM 1391 N N . LYS A 1 176 ? 1.378 13.571 19.483 1.00 96.00 176 LYS A N 1
ATOM 1392 C CA . LYS A 1 176 ? 2.058 13.946 20.735 1.00 96.00 176 LYS A CA 1
ATOM 1393 C C . LYS A 1 176 ? 1.318 13.479 21.998 1.00 96.00 176 LYS A C 1
ATOM 1395 O O . LYS A 1 176 ? 1.954 13.244 23.018 1.00 96.00 176 LYS A O 1
ATOM 1400 N N . ASP A 1 177 ? -0.008 13.354 2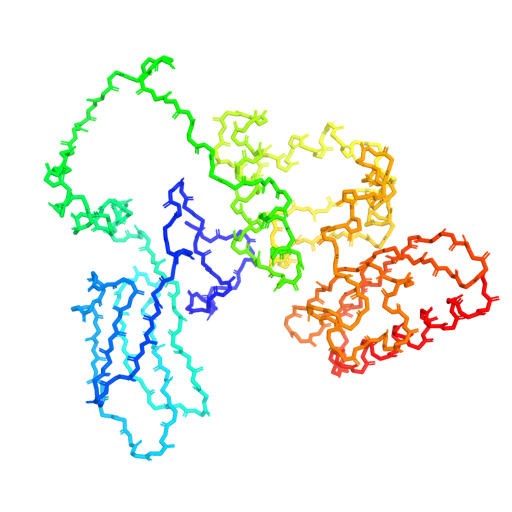1.908 1.00 95.94 177 ASP A N 1
ATOM 1401 C CA . ASP A 1 177 ? -0.902 13.031 23.028 1.00 95.94 177 ASP A CA 1
ATOM 1402 C C . ASP A 1 177 ? -1.237 11.528 23.106 1.00 95.94 177 ASP A C 1
ATOM 1404 O O . ASP A 1 177 ? -2.098 11.116 23.883 1.00 95.94 177 ASP A O 1
ATOM 1408 N N . PHE A 1 178 ? -0.584 10.692 22.291 1.00 97.56 178 PHE A N 1
ATOM 1409 C CA . PHE A 1 178 ? -0.755 9.240 22.364 1.00 97.56 178 PHE A CA 1
ATOM 1410 C C . PHE A 1 178 ? -0.184 8.710 23.680 1.00 97.56 178 PHE A C 1
ATOM 1412 O O . PHE A 1 178 ? 0.864 9.153 24.151 1.00 97.56 178 PHE A O 1
ATOM 1419 N N . SER A 1 179 ? -0.857 7.727 24.276 1.00 96.44 179 SER A N 1
ATOM 1420 C CA . SER A 1 179 ? -0.530 7.279 25.637 1.00 96.44 179 SER A CA 1
ATOM 1421 C C . SER A 1 179 ? 0.790 6.515 25.737 1.00 96.44 179 SER A C 1
ATOM 1423 O O . SER A 1 179 ? 1.302 6.296 26.838 1.00 96.44 179 SER A O 1
ATOM 1425 N N . GLN A 1 180 ? 1.333 6.068 24.603 1.00 95.44 180 GLN A N 1
ATOM 1426 C CA . GLN A 1 180 ? 2.559 5.285 24.530 1.00 95.44 180 GLN A CA 1
ATOM 1427 C C . GLN A 1 180 ? 3.441 5.752 23.370 1.00 95.44 180 GLN A C 1
ATOM 1429 O O . GLN A 1 180 ? 2.927 6.028 22.283 1.00 95.44 180 GLN A O 1
ATOM 1434 N N . PRO A 1 181 ? 4.774 5.768 23.551 1.00 95.19 181 PRO A N 1
ATOM 1435 C CA . PRO A 1 181 ? 5.692 5.987 22.445 1.00 95.19 181 PRO A CA 1
ATOM 1436 C C . PRO A 1 181 ? 5.634 4.813 21.460 1.00 95.19 181 PRO A C 1
ATOM 1438 O O . PRO A 1 181 ? 5.360 3.670 21.832 1.00 95.19 181 PRO A O 1
ATOM 1441 N N . PHE A 1 182 ? 5.943 5.088 20.196 1.00 97.12 182 PHE A N 1
ATOM 1442 C CA . PHE A 1 182 ? 5.988 4.088 19.133 1.00 97.12 182 PHE A CA 1
ATOM 1443 C C . PHE A 1 182 ? 7.037 4.455 18.082 1.00 97.12 182 PHE A C 1
ATOM 1445 O O . PHE A 1 182 ? 7.414 5.619 17.929 1.00 97.12 182 PHE A O 1
ATOM 1452 N N . ILE A 1 183 ? 7.503 3.450 17.343 1.00 96.69 183 ILE A N 1
ATOM 1453 C CA . ILE A 1 183 ? 8.454 3.615 16.244 1.00 96.69 183 ILE A CA 1
ATOM 1454 C C . ILE A 1 183 ? 7.705 3.406 14.930 1.00 96.69 183 ILE A C 1
ATOM 1456 O O . ILE A 1 183 ? 7.176 2.326 14.667 1.00 96.69 183 ILE A O 1
ATOM 1460 N N . TRP A 1 184 ? 7.690 4.446 14.105 1.00 96.00 184 TRP A N 1
ATOM 1461 C CA . TRP A 1 184 ? 7.120 4.454 12.763 1.00 96.00 184 TRP A CA 1
ATOM 1462 C C . TRP A 1 184 ? 8.206 4.925 11.796 1.00 96.00 184 TRP A C 1
ATOM 1464 O O . TRP A 1 184 ? 8.854 5.936 12.059 1.00 96.00 184 TRP A O 1
ATOM 1474 N N . VAL A 1 185 ? 8.476 4.174 10.727 1.00 95.25 185 VAL A N 1
ATOM 1475 C CA . VAL A 1 185 ? 9.616 4.466 9.835 1.00 95.25 185 VAL A CA 1
ATOM 1476 C C . VAL A 1 185 ? 9.293 4.424 8.344 1.00 95.25 185 VAL A C 1
ATOM 1478 O O . VAL A 1 185 ? 10.126 4.859 7.552 1.00 95.25 185 VAL A O 1
ATOM 1481 N N . ASP A 1 186 ? 8.131 3.907 7.946 1.00 94.81 186 ASP A N 1
ATOM 1482 C CA . ASP A 1 186 ? 7.713 3.831 6.544 1.00 94.81 186 ASP A CA 1
ATOM 1483 C C . ASP A 1 186 ? 6.181 3.869 6.397 1.00 94.81 186 ASP A C 1
ATOM 1485 O O . ASP A 1 186 ? 5.448 3.698 7.367 1.00 94.81 186 ASP A O 1
ATOM 1489 N N . GLY A 1 187 ? 5.673 4.145 5.197 1.00 93.12 187 GLY A N 1
ATOM 1490 C CA . GLY A 1 187 ? 4.225 4.235 4.965 1.00 93.12 187 GLY A CA 1
ATOM 1491 C C . GLY A 1 187 ? 3.539 2.869 4.876 1.00 93.12 187 GLY A C 1
ATOM 1492 O O . GLY A 1 187 ? 2.371 2.733 5.231 1.00 93.12 187 GLY A O 1
ATOM 1493 N N . SER A 1 188 ? 4.264 1.860 4.396 1.00 93.50 188 SER A N 1
ATOM 1494 C CA . SER A 1 188 ? 3.722 0.548 4.024 1.00 93.50 188 SER A CA 1
ATOM 1495 C C . SER A 1 188 ? 3.681 -0.487 5.150 1.00 93.50 188 SER A C 1
ATOM 1497 O O . SER A 1 188 ? 2.919 -1.451 5.066 1.00 93.50 188 SER A O 1
ATOM 1499 N N . GLY A 1 189 ? 4.497 -0.333 6.197 1.00 91.62 189 GLY A N 1
ATOM 1500 C CA . GLY A 1 189 ? 4.658 -1.354 7.232 1.00 91.62 189 GLY A CA 1
ATOM 1501 C C . GLY A 1 189 ? 5.585 -2.511 6.834 1.00 91.62 189 GLY A C 1
ATOM 1502 O O . GLY A 1 189 ? 5.655 -3.507 7.555 1.00 91.62 189 GLY A O 1
ATOM 1503 N N . LEU A 1 190 ? 6.300 -2.408 5.706 1.00 90.06 190 LEU A N 1
ATOM 1504 C CA . LEU A 1 190 ? 7.275 -3.413 5.265 1.00 90.06 190 LEU A CA 1
ATOM 1505 C C . LEU A 1 190 ? 8.530 -3.438 6.139 1.00 90.06 190 LEU A C 1
ATOM 1507 O O . LEU A 1 190 ? 9.170 -4.485 6.289 1.00 90.06 190 LEU A O 1
ATOM 1511 N N . SER A 1 191 ? 8.899 -2.291 6.704 1.00 90.50 191 SER A N 1
ATOM 1512 C CA . SER A 1 191 ? 10.052 -2.190 7.579 1.00 90.50 191 SER A CA 1
ATOM 1513 C C . SER A 1 191 ? 9.844 -2.983 8.860 1.00 90.50 191 SER A C 1
ATOM 1515 O O . SER A 1 191 ? 8.897 -2.758 9.618 1.00 90.50 191 SER A O 1
ATOM 1517 N N . ARG A 1 192 ? 10.814 -3.851 9.164 1.00 88.06 192 ARG A N 1
ATOM 1518 C CA . ARG A 1 192 ? 10.888 -4.568 10.446 1.00 88.06 192 ARG A CA 1
ATOM 1519 C C . ARG A 1 192 ? 11.201 -3.658 11.633 1.00 88.06 192 ARG A C 1
ATOM 1521 O O . ARG A 1 192 ? 11.110 -4.109 12.768 1.00 88.06 192 ARG A O 1
ATOM 1528 N N . ASN A 1 193 ? 11.562 -2.403 11.373 1.00 92.12 193 ASN A N 1
ATOM 1529 C CA . ASN A 1 193 ? 11.843 -1.421 12.414 1.00 92.12 193 ASN A CA 1
ATOM 1530 C C . ASN A 1 193 ? 10.572 -0.719 12.915 1.00 92.12 193 ASN A C 1
ATOM 1532 O O . ASN A 1 193 ? 10.640 -0.024 13.925 1.00 92.12 193 ASN A O 1
ATOM 1536 N N . ASN A 1 194 ? 9.423 -0.891 12.247 1.00 94.25 194 ASN A N 1
ATOM 1537 C CA . ASN A 1 194 ? 8.152 -0.435 12.802 1.00 94.25 194 ASN A CA 1
ATOM 1538 C C . ASN A 1 194 ? 7.848 -1.205 14.091 1.00 94.25 194 ASN A C 1
ATOM 1540 O O . ASN A 1 194 ? 7.873 -2.436 14.119 1.00 94.25 194 ASN A O 1
ATOM 1544 N N . ASN A 1 195 ? 7.530 -0.474 15.153 1.00 95.06 195 ASN A N 1
ATOM 1545 C CA . ASN A 1 195 ? 7.184 -1.037 16.447 1.00 95.06 195 ASN A CA 1
ATOM 1546 C C . ASN A 1 195 ? 6.056 -0.211 17.063 1.00 95.06 195 ASN A C 1
ATOM 1548 O O . ASN A 1 195 ? 6.279 0.865 17.620 1.00 95.06 195 ASN A O 1
ATOM 1552 N N . ILE A 1 196 ? 4.832 -0.707 16.900 1.00 96.19 196 ILE A N 1
ATOM 1553 C CA . ILE A 1 196 ? 3.600 -0.027 17.293 1.00 96.19 196 ILE A CA 1
ATOM 1554 C C . ILE A 1 196 ? 2.771 -1.003 18.127 1.00 96.19 196 ILE A C 1
ATOM 1556 O O . ILE A 1 196 ? 2.589 -2.156 17.735 1.00 96.19 196 ILE A O 1
ATOM 1560 N N . SER A 1 197 ? 2.282 -0.561 19.287 1.00 97.19 197 SER A N 1
ATOM 1561 C CA . SER A 1 197 ? 1.473 -1.400 20.173 1.00 97.19 197 SER A CA 1
ATOM 1562 C C . SER A 1 197 ? 0.009 -1.471 19.707 1.00 97.19 197 SER A C 1
ATOM 1564 O O . SER A 1 197 ? -0.476 -0.556 19.032 1.00 97.19 197 SER A O 1
ATOM 1566 N N . PRO A 1 198 ? -0.757 -2.505 20.111 1.00 97.62 198 PRO A N 1
ATOM 1567 C CA . PRO A 1 198 ? -2.191 -2.548 19.836 1.00 97.62 198 PRO A CA 1
ATOM 1568 C C . PRO A 1 198 ? -2.940 -1.330 20.394 1.00 97.62 198 PRO A C 1
ATOM 1570 O O . PRO A 1 198 ? -3.882 -0.862 19.762 1.00 97.62 198 PRO A O 1
ATOM 1573 N N . ARG A 1 199 ? -2.493 -0.790 21.539 1.00 97.81 199 ARG A N 1
ATOM 1574 C CA . ARG A 1 199 ? -3.075 0.402 22.174 1.00 97.81 199 ARG A CA 1
ATOM 1575 C C . ARG A 1 199 ? -2.908 1.645 21.303 1.00 97.81 199 ARG A C 1
ATOM 1577 O O . ARG A 1 199 ? -3.894 2.333 21.075 1.00 97.81 199 ARG A O 1
ATOM 1584 N N . VAL A 1 200 ? -1.710 1.871 20.761 1.00 98.19 200 VAL A N 1
ATOM 1585 C CA . VAL A 1 200 ? -1.441 2.991 19.844 1.00 98.19 200 VAL A CA 1
ATOM 1586 C C . VAL A 1 200 ? -2.294 2.892 18.577 1.00 98.19 200 VAL A C 1
ATOM 1588 O O . VAL A 1 200 ? -2.862 3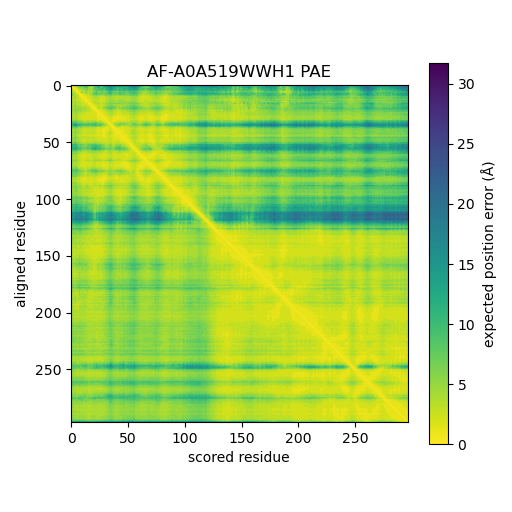.886 18.137 1.00 98.19 200 VAL A O 1
ATOM 1591 N N . ILE A 1 201 ? -2.451 1.691 18.009 1.00 98.12 201 ILE A N 1
ATOM 1592 C CA . ILE A 1 201 ? -3.341 1.496 16.853 1.00 98.12 201 ILE A CA 1
ATOM 1593 C C . ILE A 1 201 ? -4.801 1.792 17.218 1.00 98.12 201 ILE A C 1
ATOM 1595 O O . ILE A 1 201 ? -5.500 2.446 16.448 1.00 98.12 201 ILE A O 1
ATOM 1599 N N . SER A 1 202 ? -5.274 1.353 18.386 1.00 98.00 202 SER A N 1
ATOM 1600 C CA . SER A 1 202 ? -6.632 1.669 18.840 1.00 98.00 202 SER A CA 1
ATOM 1601 C C . SER A 1 202 ? -6.844 3.171 19.055 1.00 98.00 202 SER A C 1
ATOM 1603 O O . SER A 1 202 ? -7.898 3.681 18.683 1.00 98.00 202 SER A O 1
ATOM 1605 N N . GLU A 1 203 ? -5.860 3.891 19.598 1.00 98.06 203 GLU A N 1
ATOM 1606 C CA . GLU A 1 203 ? -5.898 5.357 19.730 1.00 98.06 203 GLU A CA 1
ATOM 1607 C C . GLU A 1 203 ? -5.939 6.053 18.372 1.00 98.06 203 GLU A C 1
ATOM 1609 O O . GLU A 1 203 ? -6.765 6.943 18.170 1.00 98.06 203 GLU A O 1
ATOM 1614 N N . LEU A 1 204 ? -5.131 5.594 17.411 1.00 97.94 204 LEU A N 1
ATOM 1615 C CA . LEU A 1 204 ? -5.172 6.083 16.035 1.00 97.94 204 LEU A CA 1
ATOM 1616 C C . LEU A 1 204 ? -6.561 5.887 15.413 1.00 97.94 204 LEU A C 1
ATOM 1618 O O . LEU A 1 204 ? -7.110 6.823 14.839 1.00 97.94 204 LEU A O 1
ATOM 1622 N N . LEU A 1 205 ? -7.162 4.703 15.562 1.00 98.25 205 LEU A N 1
ATOM 1623 C CA . LEU A 1 205 ? -8.513 4.430 15.064 1.00 98.25 205 LEU A CA 1
ATOM 1624 C C . LEU A 1 205 ? -9.558 5.340 15.735 1.00 98.25 205 LEU A C 1
ATOM 1626 O O . LEU A 1 205 ? -10.464 5.847 15.069 1.00 98.25 205 LEU A O 1
ATOM 1630 N N . LEU A 1 206 ? -9.450 5.587 17.039 1.00 97.50 206 LEU A N 1
ATOM 1631 C CA . LEU A 1 206 ? -10.352 6.509 17.732 1.00 97.50 206 LEU A CA 1
ATOM 1632 C C . LEU A 1 206 ? -10.183 7.947 17.226 1.00 97.50 206 LEU A C 1
ATOM 1634 O O . LEU A 1 206 ? -11.176 8.571 16.857 1.00 97.50 206 LEU A O 1
ATOM 1638 N N . LYS A 1 207 ? -8.942 8.441 17.125 1.00 97.81 207 LYS A N 1
ATOM 1639 C CA . LYS A 1 207 ? -8.626 9.771 16.581 1.00 97.81 207 LYS A CA 1
ATOM 1640 C C . LYS A 1 207 ? -9.163 9.934 15.161 1.00 97.81 207 LYS A C 1
ATOM 1642 O O . LYS A 1 207 ? -9.886 10.890 14.899 1.00 97.81 207 LYS A O 1
ATOM 1647 N N . MET A 1 208 ? -8.911 8.964 14.277 1.00 97.00 208 MET A N 1
ATOM 1648 C CA . MET A 1 208 ? -9.439 8.978 12.911 1.00 97.00 208 MET A CA 1
ATOM 1649 C C . MET A 1 208 ? -10.964 9.125 12.907 1.00 97.00 208 MET A C 1
ATOM 1651 O O . MET A 1 208 ? -11.485 9.984 12.196 1.00 97.00 208 MET A O 1
ATOM 1655 N N . LYS A 1 209 ? -11.682 8.324 13.714 1.00 96.81 209 LYS A N 1
ATOM 1656 C CA . LYS A 1 209 ? -13.156 8.372 13.805 1.00 96.81 209 LYS A CA 1
ATOM 1657 C C . LYS A 1 209 ? -13.659 9.733 14.255 1.00 96.81 209 LYS A C 1
ATOM 1659 O O . LYS A 1 209 ? -14.621 10.228 13.671 1.00 96.81 209 LYS A O 1
ATOM 1664 N N . THR A 1 210 ? -12.996 10.332 15.234 1.00 96.94 210 THR A N 1
ATOM 1665 C CA . THR A 1 210 ? -13.326 11.666 15.739 1.00 96.94 210 THR A CA 1
ATOM 1666 C C . THR A 1 210 ? -13.098 12.756 14.690 1.00 96.94 210 THR A C 1
ATOM 1668 O O . THR A 1 210 ? -13.937 13.637 14.543 1.00 96.94 210 THR A O 1
ATOM 1671 N N . GLU A 1 211 ? -12.001 12.698 13.934 1.00 97.06 211 GLU A N 1
ATOM 1672 C CA . GLU A 1 211 ? -11.610 13.780 13.017 1.00 97.06 211 GLU A CA 1
ATOM 1673 C C . GLU A 1 211 ? -12.277 13.705 11.643 1.00 97.06 211 GLU A C 1
ATOM 1675 O O . GLU A 1 211 ? -12.621 14.730 11.052 1.00 97.06 211 GLU A O 1
ATOM 1680 N N . PHE A 1 212 ? -12.462 12.498 11.109 1.00 96.06 212 PHE A N 1
ATOM 1681 C CA . PHE A 1 212 ? -12.956 12.307 9.745 1.00 96.06 212 PHE A CA 1
ATOM 1682 C C . PHE A 1 212 ? -14.422 11.879 9.680 1.00 96.06 212 PHE A C 1
ATOM 1684 O O . PHE A 1 212 ? -15.048 12.034 8.628 1.00 96.06 212 PHE A O 1
ATOM 1691 N N . GLY A 1 213 ? -14.971 11.368 10.783 1.00 96.88 213 GLY A N 1
ATOM 1692 C CA . GLY A 1 213 ? -16.307 10.791 10.824 1.00 96.88 213 GLY A CA 1
ATOM 1693 C C . GLY A 1 213 ? -16.376 9.383 10.224 1.00 96.88 213 GLY A C 1
ATOM 1694 O O . GLY A 1 213 ? -15.458 8.895 9.558 1.00 96.88 213 GLY A O 1
ATOM 1695 N N . TRP A 1 214 ? -17.496 8.709 10.483 1.00 96.06 214 TRP A N 1
ATOM 1696 C CA . TRP A 1 214 ? -17.676 7.300 10.134 1.00 96.06 214 TRP A CA 1
ATOM 1697 C C . TRP A 1 214 ? -17.714 7.043 8.624 1.00 96.06 214 TRP A C 1
ATOM 1699 O O . TRP A 1 214 ? -17.068 6.107 8.153 1.00 96.06 214 TRP A O 1
ATOM 1709 N N . ASP A 1 215 ? -18.403 7.887 7.857 1.00 95.81 215 ASP A N 1
ATOM 1710 C CA . ASP A 1 215 ? -18.596 7.680 6.415 1.00 95.81 215 ASP A CA 1
ATOM 1711 C C . ASP A 1 215 ? -17.266 7.653 5.655 1.00 95.81 215 ASP A C 1
ATOM 1713 O O . ASP A 1 215 ? -17.038 6.786 4.813 1.00 95.81 215 ASP A O 1
ATOM 1717 N N . LYS A 1 216 ? -16.332 8.549 5.999 1.00 95.31 216 LYS A N 1
ATOM 1718 C CA . LYS A 1 216 ? -15.010 8.592 5.355 1.00 95.31 216 LYS A CA 1
ATOM 1719 C C . LYS A 1 216 ? -14.170 7.362 5.684 1.00 95.31 216 LYS A C 1
ATOM 1721 O O . LYS A 1 216 ? -13.462 6.851 4.824 1.00 95.31 216 LYS A O 1
ATOM 1726 N N . ILE A 1 217 ? -14.235 6.891 6.924 1.00 95.69 217 ILE A N 1
ATOM 1727 C CA . ILE A 1 217 ? -13.426 5.761 7.397 1.00 95.69 217 ILE A CA 1
ATOM 1728 C C . ILE A 1 217 ? -13.950 4.441 6.858 1.00 95.69 217 ILE A C 1
ATOM 1730 O O . ILE A 1 217 ? -13.180 3.640 6.328 1.00 95.69 217 ILE A O 1
ATOM 1734 N N . SER A 1 218 ? -15.259 4.231 6.973 1.00 95.56 218 SER A N 1
ATOM 1735 C CA . SER A 1 218 ? -15.929 3.023 6.497 1.00 95.56 218 SER A CA 1
ATOM 1736 C C . SER A 1 218 ? -15.839 2.871 4.978 1.00 95.56 218 SER A C 1
ATOM 1738 O O . SER A 1 218 ? -15.830 1.746 4.490 1.00 95.56 218 SER A O 1
ATOM 1740 N N . ALA A 1 219 ? -15.697 3.973 4.234 1.00 94.88 219 ALA A N 1
ATOM 1741 C CA . ALA A 1 219 ? -15.477 3.938 2.791 1.00 94.88 219 ALA A CA 1
ATOM 1742 C C . ALA A 1 219 ? -14.044 3.553 2.377 1.00 94.88 219 ALA A C 1
ATOM 1744 O O . ALA A 1 219 ? -13.824 3.130 1.240 1.00 94.88 219 ALA A O 1
ATOM 1745 N N . VAL A 1 220 ? -13.065 3.720 3.270 1.00 95.56 220 VAL A N 1
ATOM 1746 C CA . VAL A 1 220 ? -11.645 3.450 2.993 1.00 95.56 220 VAL A CA 1
ATOM 1747 C C . VAL A 1 220 ? -11.224 2.069 3.488 1.00 95.56 220 VAL A C 1
ATOM 1749 O O . VAL A 1 220 ? -10.445 1.390 2.822 1.00 95.56 220 VAL A O 1
ATOM 1752 N N . LEU A 1 221 ? -11.725 1.636 4.644 1.00 96.88 221 LEU A N 1
ATOM 1753 C CA . LEU A 1 221 ? -11.464 0.295 5.163 1.00 96.88 221 LEU A CA 1
ATOM 1754 C C . LEU A 1 221 ? -12.289 -0.755 4.419 1.00 96.88 221 LEU A C 1
ATOM 1756 O O . LEU A 1 221 ? -13.382 -0.478 3.933 1.00 96.88 221 LEU A O 1
ATOM 1760 N N . GLN A 1 222 ? -11.759 -1.971 4.332 1.00 96.81 222 GLN A N 1
ATOM 1761 C CA . GLN A 1 222 ? -12.487 -3.089 3.731 1.00 96.81 222 GLN A CA 1
ATOM 1762 C C . GLN A 1 222 ? -13.480 -3.670 4.740 1.00 96.81 222 GLN A C 1
ATOM 1764 O O . GLN A 1 222 ? -13.172 -3.741 5.939 1.00 96.81 222 GLN A O 1
ATOM 1769 N N . LYS A 1 223 ? -14.636 -4.118 4.251 1.00 97.88 223 LYS A N 1
ATOM 1770 C CA . LYS A 1 223 ? -15.618 -4.842 5.059 1.00 97.88 223 LYS A CA 1
ATOM 1771 C C . LYS A 1 223 ? -15.235 -6.309 5.259 1.00 97.88 223 LYS A C 1
ATOM 1773 O O . LYS A 1 223 ? -14.228 -6.789 4.729 1.00 97.88 223 LYS A O 1
ATOM 1778 N N . GLY A 1 224 ? -16.049 -7.044 6.019 1.00 97.50 224 GLY A N 1
ATOM 1779 C CA . GLY A 1 224 ? -16.013 -8.508 5.989 1.00 97.50 224 GLY A CA 1
ATOM 1780 C C . GLY A 1 224 ? -16.136 -9.031 4.552 1.00 97.50 224 GLY A C 1
ATOM 1781 O O . GLY A 1 224 ? -16.766 -8.400 3.711 1.00 97.50 224 GLY A O 1
ATOM 1782 N N . ASN A 1 225 ? -15.503 -10.167 4.254 1.00 97.12 225 ASN A N 1
ATOM 1783 C CA . ASN A 1 225 ? -15.545 -10.825 2.944 1.00 97.12 225 ASN A CA 1
ATOM 1784 C C . ASN A 1 225 ? -15.079 -9.964 1.738 1.00 97.12 225 ASN A C 1
ATOM 1786 O O . ASN A 1 225 ? -15.293 -10.345 0.586 1.00 97.12 225 ASN A O 1
ATOM 1790 N N . GLU A 1 226 ? -14.358 -8.866 1.980 1.00 95.44 226 GLU A N 1
ATOM 1791 C CA . GLU A 1 226 ? -13.789 -7.979 0.959 1.00 95.44 226 GLU A CA 1
ATOM 1792 C C . GLU A 1 226 ? -12.255 -7.921 1.020 1.00 95.44 226 GLU A C 1
ATOM 1794 O O . GLU A 1 226 ? -11.633 -8.300 2.014 1.00 95.44 226 GLU A O 1
ATOM 1799 N N . GLY A 1 227 ? -11.630 -7.449 -0.065 1.00 92.94 227 GLY A N 1
ATOM 1800 C CA . GLY A 1 227 ? -10.186 -7.202 -0.135 1.00 92.94 227 GLY A CA 1
ATOM 1801 C C . GLY A 1 227 ? -9.333 -8.365 0.388 1.00 92.94 227 GLY A C 1
ATOM 1802 O O . GLY A 1 227 ? -9.485 -9.522 -0.014 1.00 92.94 227 GLY A O 1
ATOM 1803 N N . THR A 1 228 ? -8.442 -8.056 1.327 1.00 93.69 228 THR A N 1
ATOM 1804 C CA . THR A 1 228 ? -7.531 -9.020 1.975 1.00 93.69 228 THR A CA 1
ATOM 1805 C C . THR A 1 228 ? -8.203 -9.960 2.984 1.00 93.69 228 THR A C 1
ATOM 1807 O O . THR A 1 228 ? -7.576 -10.932 3.411 1.00 93.69 228 THR A O 1
ATOM 1810 N N . VAL A 1 229 ? -9.468 -9.719 3.345 1.00 95.62 229 VAL A N 1
ATOM 1811 C CA . VAL A 1 229 ? -10.290 -10.608 4.189 1.00 95.62 229 VAL A CA 1
ATOM 1812 C C . VAL A 1 229 ? -11.386 -11.320 3.394 1.00 95.62 229 VAL A C 1
ATOM 1814 O O . VAL A 1 229 ? -12.307 -11.891 3.978 1.00 95.62 229 VAL A O 1
ATOM 1817 N N . LYS A 1 230 ? -11.280 -11.367 2.060 1.00 95.88 230 LYS A N 1
ATOM 1818 C CA . LYS A 1 230 ? -12.180 -12.162 1.219 1.00 95.88 230 LYS A CA 1
ATOM 1819 C C . LYS A 1 230 ? -12.230 -13.615 1.695 1.00 95.88 230 LYS A C 1
ATOM 1821 O O . LYS A 1 230 ? -11.200 -14.273 1.844 1.00 95.88 230 LYS A O 1
ATOM 1826 N N . GLY A 1 231 ? -13.439 -14.123 1.920 1.00 96.50 231 GLY A N 1
ATOM 1827 C CA . GLY A 1 231 ? -13.672 -15.457 2.469 1.00 96.50 231 GLY A CA 1
ATOM 1828 C C . GLY A 1 231 ? -13.781 -15.539 3.997 1.00 96.50 231 GLY A C 1
ATOM 1829 O O . GLY A 1 231 ? -14.188 -16.595 4.476 1.00 96.50 231 GLY A O 1
ATOM 1830 N N . TYR A 1 232 ? -13.478 -14.463 4.730 1.00 97.56 232 TYR A N 1
ATOM 1831 C CA . TYR A 1 232 ? -13.647 -14.334 6.183 1.00 97.56 232 TYR A CA 1
ATOM 1832 C C . TYR A 1 232 ? -14.840 -13.428 6.513 1.00 97.56 232 TYR A C 1
ATOM 1834 O O . TYR A 1 232 ? -15.219 -12.591 5.697 1.00 97.56 232 TYR A O 1
ATOM 1842 N N . TYR A 1 233 ? -15.405 -13.558 7.714 1.00 98.06 233 TYR A N 1
ATOM 1843 C CA . TYR A 1 233 ? -16.525 -12.758 8.227 1.00 98.06 233 TYR A CA 1
ATOM 1844 C C . TYR A 1 233 ? -17.766 -12.797 7.324 1.00 98.06 233 TYR A C 1
ATOM 1846 O O . TYR A 1 233 ? -18.486 -11.809 7.196 1.00 98.06 233 TYR A O 1
ATOM 1854 N N . LYS A 1 234 ? -18.016 -13.942 6.676 1.00 97.75 234 LYS A N 1
ATOM 1855 C CA . LYS A 1 234 ? -19.200 -14.135 5.829 1.00 97.75 234 LYS A CA 1
ATOM 1856 C C . LYS A 1 234 ? -20.473 -14.068 6.669 1.00 97.75 234 LYS A C 1
ATOM 1858 O O . LYS A 1 234 ? -20.568 -14.773 7.671 1.00 97.75 234 LYS A O 1
ATOM 1863 N N . GLY A 1 235 ? -21.444 -13.270 6.237 1.00 97.38 235 GLY A N 1
ATOM 1864 C CA . GLY A 1 235 ? -22.665 -12.978 6.996 1.00 97.38 235 GLY A CA 1
ATOM 1865 C C . GLY A 1 235 ? -22.496 -11.889 8.063 1.00 97.38 235 GLY A C 1
ATOM 1866 O O . GLY A 1 235 ? -23.430 -11.638 8.820 1.00 97.38 235 GLY A O 1
ATOM 1867 N N . TYR A 1 236 ? -21.318 -11.264 8.133 1.00 98.00 236 TYR A N 1
ATOM 1868 C CA . TYR A 1 236 ? -20.966 -10.182 9.056 1.00 98.00 236 TYR A CA 1
ATOM 1869 C C . TYR A 1 236 ? -20.306 -9.010 8.312 1.00 98.00 236 TYR A C 1
ATOM 1871 O O . TYR A 1 236 ? -19.557 -8.230 8.903 1.00 98.00 236 TYR A O 1
ATOM 1879 N N . GLU A 1 237 ? -20.549 -8.895 7.003 1.00 97.69 237 GLU A N 1
ATOM 1880 C CA . GLU A 1 237 ? -19.937 -7.897 6.125 1.00 97.69 237 GLU A CA 1
ATOM 1881 C C . GLU A 1 237 ? -20.151 -6.468 6.650 1.00 97.69 237 GLU A C 1
ATOM 1883 O O . GLU A 1 237 ? -19.210 -5.680 6.698 1.00 97.69 237 GLU A O 1
ATOM 1888 N N . ASP A 1 238 ? -21.349 -6.161 7.150 1.00 96.62 238 ASP A N 1
ATOM 1889 C CA . ASP A 1 238 ? -21.710 -4.843 7.687 1.00 96.62 238 ASP A CA 1
ATOM 1890 C C . ASP A 1 238 ? -21.442 -4.684 9.195 1.00 96.62 238 ASP A C 1
ATOM 1892 O O . ASP A 1 238 ? -21.903 -3.732 9.822 1.00 96.62 238 ASP A O 1
ATOM 1896 N N . ASN A 1 239 ? -20.694 -5.608 9.801 1.00 98.12 239 ASN A N 1
ATOM 1897 C CA . ASN A 1 239 ? -20.345 -5.562 11.222 1.00 98.12 239 ASN A CA 1
ATOM 1898 C C . ASN A 1 239 ? -18.857 -5.301 11.469 1.00 98.12 239 ASN A C 1
ATOM 1900 O O . ASN A 1 239 ? -18.463 -5.104 12.619 1.00 98.12 239 ASN A O 1
ATOM 1904 N N . ILE A 1 240 ? -18.015 -5.307 10.433 1.00 98.31 240 ILE A N 1
ATOM 1905 C CA . ILE A 1 240 ? -16.565 -5.183 10.596 1.00 98.31 240 ILE A CA 1
ATOM 1906 C C . ILE A 1 240 ? -15.920 -4.398 9.457 1.00 98.31 240 ILE A C 1
ATOM 1908 O O . ILE A 1 240 ? -16.160 -4.669 8.287 1.00 98.31 240 ILE A O 1
ATOM 1912 N N . TRP A 1 241 ? -15.036 -3.469 9.821 1.00 98.50 241 TRP A N 1
ATOM 1913 C CA . TRP A 1 241 ? -14.195 -2.698 8.906 1.00 98.50 241 TRP A CA 1
ATOM 1914 C C . TRP A 1 241 ? -12.754 -2.808 9.365 1.00 98.50 241 TRP A C 1
ATOM 1916 O O . TRP A 1 241 ? -12.452 -2.443 10.500 1.00 98.50 241 TRP A O 1
ATOM 1926 N N . SER A 1 242 ? -11.856 -3.322 8.529 1.00 97.94 242 SER A N 1
ATOM 1927 C CA . SER A 1 242 ? -10.535 -3.739 9.009 1.00 97.94 242 SER A CA 1
ATOM 1928 C C . SER A 1 242 ? -9.389 -3.465 8.046 1.00 97.94 242 SER A C 1
ATOM 1930 O O . SER A 1 242 ? -9.574 -3.203 6.861 1.00 97.94 242 SER A O 1
ATOM 1932 N N . LYS A 1 243 ? -8.170 -3.557 8.575 1.00 97.81 243 LYS A N 1
ATOM 1933 C CA . LYS A 1 243 ? -6.934 -3.635 7.806 1.00 97.81 243 LYS A CA 1
ATOM 1934 C C . LYS A 1 243 ? -6.118 -4.826 8.290 1.00 97.81 243 LYS A C 1
ATOM 1936 O O . LYS A 1 243 ? -5.893 -4.991 9.488 1.00 97.81 243 LYS A O 1
ATOM 1941 N N . THR A 1 244 ? -5.654 -5.648 7.351 1.00 96.06 244 THR A N 1
ATOM 1942 C CA . THR A 1 244 ? -4.742 -6.763 7.639 1.00 96.06 244 THR A CA 1
ATOM 1943 C C . THR A 1 244 ? -3.285 -6.340 7.506 1.00 96.06 244 THR A C 1
ATOM 1945 O O . THR A 1 244 ? -2.961 -5.481 6.682 1.00 96.06 244 THR A O 1
ATOM 1948 N N . GLY A 1 245 ? -2.393 -7.050 8.186 1.00 93.31 245 GLY A N 1
ATOM 1949 C CA . GLY A 1 245 ? -0.960 -7.052 7.901 1.00 93.31 245 GLY A CA 1
ATOM 1950 C C . GLY A 1 245 ? -0.392 -8.463 7.991 1.00 93.31 245 GLY A C 1
ATOM 1951 O O . GLY A 1 245 ? -0.848 -9.299 8.776 1.00 93.31 245 GLY A O 1
ATOM 1952 N N . THR A 1 246 ? 0.579 -8.784 7.139 1.00 89.25 246 THR A N 1
ATOM 1953 C CA . THR A 1 246 ? 1.305 -10.056 7.219 1.00 89.25 246 THR A CA 1
ATOM 1954 C C . THR A 1 246 ? 2.732 -9.864 6.746 1.00 89.25 246 THR A C 1
ATOM 1956 O O . THR A 1 246 ? 2.948 -9.424 5.622 1.00 89.25 246 THR A O 1
ATOM 1959 N N . LEU A 1 247 ? 3.699 -10.208 7.597 1.00 85.81 247 LEU A N 1
ATOM 1960 C CA . LEU A 1 247 ? 5.119 -10.035 7.301 1.00 85.81 247 LEU A CA 1
ATOM 1961 C C . LEU A 1 247 ? 5.887 -11.320 7.609 1.00 85.81 247 LEU A C 1
ATOM 1963 O O . LEU A 1 247 ? 5.766 -11.886 8.694 1.00 85.81 247 LEU A O 1
ATOM 1967 N N . GLY A 1 248 ? 6.673 -11.793 6.637 1.00 77.19 248 GLY A N 1
ATOM 1968 C CA . GLY A 1 248 ? 7.574 -12.942 6.796 1.00 77.19 248 GLY A CA 1
ATOM 1969 C C . GLY A 1 248 ? 6.908 -14.266 7.194 1.00 77.19 248 GLY A C 1
ATOM 1970 O O . GLY A 1 248 ? 7.600 -15.166 7.650 1.00 77.19 248 GLY A O 1
ATOM 1971 N N . GLY A 1 249 ? 5.580 -14.381 7.084 1.00 79.12 249 GLY A N 1
ATOM 1972 C CA . GLY A 1 249 ? 4.812 -15.575 7.456 1.00 79.12 249 GLY A CA 1
ATOM 1973 C C . GLY A 1 249 ? 4.629 -15.813 8.963 1.00 79.12 249 GLY A C 1
ATOM 1974 O O . GLY A 1 249 ? 3.787 -16.628 9.330 1.00 79.12 249 GLY A O 1
ATOM 1975 N N . SER A 1 250 ? 5.357 -15.094 9.821 1.00 84.06 250 SER A N 1
ATOM 1976 C CA . SER A 1 250 ? 5.345 -15.252 11.285 1.00 84.06 250 SER A CA 1
ATOM 1977 C C . SER A 1 250 ? 4.736 -14.067 12.037 1.00 84.06 250 SER A C 1
ATOM 1979 O O . SER A 1 250 ? 4.641 -14.107 13.263 1.00 84.06 250 SER A O 1
ATOM 1981 N N . SER A 1 251 ? 4.346 -13.010 11.326 1.00 91.88 251 SER A N 1
ATOM 1982 C CA . SER A 1 251 ? 3.586 -11.890 11.874 1.00 91.88 251 SER A CA 1
ATOM 1983 C C . SER A 1 251 ? 2.263 -11.769 11.135 1.00 91.88 251 SER A C 1
ATOM 1985 O O . SER A 1 251 ? 2.257 -11.605 9.915 1.00 91.88 251 SER A O 1
ATOM 1987 N N . THR A 1 252 ? 1.155 -11.825 11.871 1.00 95.62 252 THR A N 1
ATOM 1988 C CA . THR A 1 252 ? -0.208 -11.665 11.354 1.00 95.62 252 THR A CA 1
ATOM 1989 C C . THR A 1 252 ? -0.937 -10.636 12.202 1.00 95.62 252 THR A C 1
ATOM 1991 O O . THR A 1 252 ? -1.027 -10.777 13.422 1.00 95.62 252 THR A O 1
ATOM 1994 N N . THR A 1 253 ? -1.470 -9.604 11.554 1.00 96.50 253 THR A N 1
ATOM 1995 C CA . THR A 1 253 ? -2.157 -8.505 12.226 1.00 96.50 253 THR A CA 1
ATOM 1996 C C . THR A 1 253 ? -3.530 -8.242 11.619 1.00 96.50 253 THR A C 1
ATOM 1998 O O . THR A 1 253 ? -3.754 -8.464 10.423 1.00 96.50 253 THR A O 1
ATOM 2001 N N . LEU A 1 254 ? -4.456 -7.783 12.459 1.00 98.00 254 LEU A N 1
ATOM 2002 C CA . LEU A 1 254 ? -5.776 -7.312 12.059 1.00 98.00 254 LEU A CA 1
ATOM 2003 C C . LEU A 1 254 ? -6.245 -6.243 13.045 1.00 98.00 254 LEU A C 1
ATOM 2005 O O . LEU A 1 254 ? -6.365 -6.514 14.240 1.00 98.00 254 LEU A O 1
ATOM 2009 N N . SER A 1 255 ? -6.555 -5.059 12.537 1.00 98.62 255 SER A N 1
ATOM 2010 C CA . SER A 1 255 ? -7.050 -3.947 13.350 1.00 98.62 255 SER A CA 1
ATOM 2011 C C . SER A 1 255 ? -8.182 -3.233 12.627 1.00 98.62 255 SER A C 1
ATOM 2013 O O . SER A 1 255 ? -8.233 -3.249 11.394 1.00 98.62 255 SER A O 1
ATOM 2015 N N . GLY A 1 256 ? -9.097 -2.618 13.370 1.00 98.38 256 GLY A N 1
ATOM 2016 C CA . GLY A 1 256 ? -10.236 -1.945 12.763 1.00 98.38 256 GLY A CA 1
ATOM 2017 C C . GLY A 1 256 ? -11.369 -1.612 13.721 1.00 98.38 256 GLY A C 1
ATOM 2018 O O . GLY A 1 256 ? -11.177 -1.498 14.933 1.00 98.38 256 GLY A O 1
ATOM 2019 N N . TYR A 1 257 ? -12.555 -1.463 13.144 1.00 98.62 257 TYR A N 1
ATOM 2020 C CA . TYR A 1 257 ? -13.803 -1.175 13.837 1.00 98.62 257 TYR A CA 1
ATOM 2021 C C . TYR A 1 257 ? -14.752 -2.359 13.736 1.00 98.62 257 TYR A C 1
ATOM 2023 O O . TYR A 1 257 ? -14.780 -3.069 12.729 1.00 98.62 257 TYR A O 1
ATOM 2031 N N . LEU A 1 258 ? -15.554 -2.531 14.776 1.00 97.88 258 LEU A N 1
ATOM 2032 C CA . LEU A 1 258 ? -16.565 -3.569 14.868 1.00 97.88 258 LEU A CA 1
ATOM 2033 C C . LEU A 1 258 ? -17.857 -2.956 15.397 1.00 97.88 258 LEU A C 1
ATOM 2035 O O . LEU A 1 258 ? -17.834 -2.201 16.369 1.00 97.88 258 LEU A O 1
ATOM 2039 N N . ILE A 1 259 ? -18.972 -3.284 14.753 1.00 97.69 259 ILE A N 1
ATOM 2040 C CA . ILE A 1 259 ? -20.317 -2.920 15.194 1.00 97.69 259 ILE A CA 1
ATOM 2041 C C . ILE A 1 259 ? -21.042 -4.217 15.524 1.00 97.69 259 ILE A C 1
ATOM 2043 O O . ILE A 1 259 ? -21.228 -5.065 14.650 1.00 97.69 259 ILE A O 1
ATOM 2047 N N . SER A 1 260 ? -21.427 -4.395 16.783 1.00 97.69 260 SER A N 1
ATOM 2048 C CA . SER A 1 260 ? -22.137 -5.601 17.193 1.00 97.69 260 SER A CA 1
ATOM 2049 C C . SER A 1 260 ? -23.601 -5.588 16.758 1.00 97.69 260 SER A C 1
ATOM 2051 O O . SER A 1 260 ? -24.156 -4.542 16.415 1.00 97.69 260 SER A O 1
ATOM 2053 N N . LYS A 1 261 ? -24.270 -6.745 16.812 1.00 96.50 261 LYS A N 1
ATOM 2054 C CA . LYS A 1 261 ? -25.706 -6.852 16.496 1.00 96.50 261 LYS A CA 1
ATOM 2055 C C . LYS A 1 261 ? -26.590 -6.060 17.460 1.00 96.50 261 LYS A C 1
ATOM 2057 O O . LYS A 1 261 ? -27.709 -5.707 17.104 1.00 96.50 261 LYS A O 1
ATOM 2062 N N . LYS A 1 262 ? -26.085 -5.748 18.658 1.00 96.00 262 LYS A N 1
ATOM 2063 C CA . LYS A 1 262 ? -26.752 -4.883 19.643 1.00 96.00 262 LYS A CA 1
ATOM 2064 C C . LYS A 1 262 ? -26.509 -3.386 19.401 1.00 96.00 262 LYS A C 1
ATOM 2066 O O . LYS A 1 262 ? -27.062 -2.564 20.123 1.00 96.00 262 LYS A O 1
ATOM 2071 N N . GLY A 1 263 ? -25.700 -3.026 18.401 1.00 95.06 263 GLY A N 1
ATOM 2072 C CA . GLY A 1 263 ? -25.379 -1.639 18.045 1.00 95.06 263 GLY A CA 1
ATOM 2073 C C . GLY A 1 263 ? -24.173 -1.049 18.784 1.00 95.06 263 GLY A C 1
ATOM 2074 O O . GLY A 1 263 ? -23.857 0.129 18.600 1.00 95.06 263 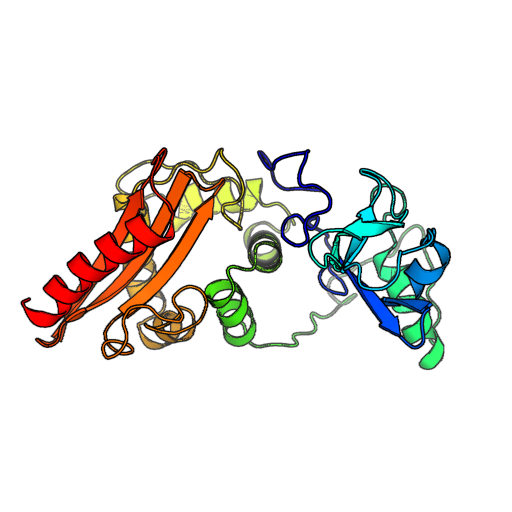GLY A O 1
ATOM 2075 N N . SER A 1 264 ? -23.472 -1.845 19.595 1.00 96.44 264 SER A N 1
ATOM 2076 C CA . SER A 1 264 ? -22.265 -1.414 20.301 1.00 96.44 264 SER A CA 1
ATOM 2077 C C . SER A 1 264 ? -21.113 -1.204 19.311 1.00 96.44 264 SER A C 1
ATOM 2079 O O . SER A 1 264 ? -20.867 -2.034 18.435 1.00 96.44 264 SER A O 1
ATOM 2081 N N . ASN A 1 265 ? -20.392 -0.090 19.453 1.00 95.88 265 ASN A N 1
ATOM 2082 C CA . ASN A 1 265 ? -19.260 0.263 18.596 1.00 95.88 265 ASN A CA 1
ATOM 2083 C C . ASN A 1 265 ? -17.935 -0.028 19.305 1.00 95.88 265 ASN A C 1
ATOM 2085 O O . ASN A 1 265 ? -17.697 0.489 20.396 1.00 95.88 265 ASN A O 1
ATOM 2089 N N . TYR A 1 266 ? -17.037 -0.751 18.643 1.00 97.31 266 TYR A N 1
ATOM 2090 C CA . TYR A 1 266 ? -15.724 -1.107 19.172 1.00 97.31 266 TYR A CA 1
ATOM 2091 C C . TYR A 1 266 ? -14.606 -0.745 18.197 1.00 97.31 266 TYR A C 1
ATOM 2093 O O . TYR A 1 266 ? -14.778 -0.799 16.978 1.00 97.31 266 TYR A O 1
ATOM 2101 N N . THR A 1 267 ? -13.431 -0.436 18.743 1.00 97.94 267 THR A N 1
ATOM 2102 C CA . THR A 1 267 ? -12.155 -0.556 18.030 1.00 97.94 267 THR A CA 1
ATOM 2103 C C . THR A 1 267 ? -11.444 -1.816 18.509 1.00 97.94 267 THR A C 1
ATOM 2105 O O . THR A 1 267 ? -11.574 -2.216 19.667 1.00 97.94 267 THR A O 1
ATOM 2108 N N . PHE A 1 268 ? -10.695 -2.466 17.625 1.00 98.31 268 PHE A N 1
ATOM 2109 C CA . PHE A 1 268 ? -9.923 -3.655 17.969 1.00 98.31 268 PHE A CA 1
ATOM 2110 C C . PHE A 1 268 ? -8.561 -3.644 17.274 1.00 98.31 268 PHE A C 1
ATOM 2112 O O . PHE A 1 268 ? -8.384 -3.045 16.211 1.00 98.31 268 PHE A O 1
ATOM 2119 N N . SER A 1 269 ? -7.591 -4.339 17.869 1.00 98.38 269 SER A N 1
ATOM 2120 C CA . SER A 1 269 ? -6.257 -4.493 17.295 1.00 98.38 269 SER A CA 1
ATOM 2121 C C . SER A 1 269 ? -5.598 -5.781 17.783 1.00 98.38 269 SER A C 1
ATOM 2123 O O . SER A 1 269 ? -5.349 -5.951 18.976 1.00 98.38 269 SER A O 1
ATOM 2125 N N . PHE A 1 270 ? -5.307 -6.686 16.851 1.00 98.12 270 PHE A N 1
ATOM 2126 C CA . PHE A 1 270 ? -4.558 -7.918 17.080 1.00 98.12 270 PHE A CA 1
ATOM 2127 C C . PHE A 1 270 ? -3.222 -7.822 16.360 1.00 98.12 270 PHE A C 1
ATOM 2129 O O . PHE A 1 270 ? -3.188 -7.763 15.131 1.00 98.12 270 PHE A O 1
ATOM 2136 N N . LEU A 1 271 ? -2.124 -7.851 17.116 1.00 96.62 271 LEU A N 1
ATOM 2137 C CA . LEU A 1 271 ? -0.763 -7.882 16.583 1.00 96.62 271 LEU A CA 1
ATOM 2138 C C . LEU A 1 271 ? -0.078 -9.174 17.048 1.00 96.62 271 LEU A C 1
ATOM 2140 O O . LEU A 1 271 ? 0.462 -9.234 18.151 1.00 96.62 271 LEU A O 1
ATOM 2144 N N . VAL A 1 272 ? -0.140 -10.233 16.236 1.00 96.25 272 VAL A N 1
ATOM 2145 C CA . VAL A 1 272 ? 0.424 -11.546 16.586 1.00 96.25 272 VAL A CA 1
ATOM 2146 C C . VAL A 1 272 ? 1.771 -11.706 15.893 1.00 96.25 272 VAL A C 1
ATOM 2148 O O . VAL A 1 272 ? 1.824 -11.963 14.692 1.00 96.25 272 VAL A O 1
ATOM 2151 N N . ASN A 1 273 ? 2.856 -11.549 16.648 1.00 93.19 273 ASN A N 1
ATOM 2152 C CA . ASN A 1 273 ? 4.230 -11.656 16.153 1.00 93.19 273 ASN A CA 1
ATOM 2153 C C . ASN A 1 273 ? 4.870 -13.001 16.515 1.00 93.19 273 ASN A C 1
ATOM 2155 O O . ASN A 1 273 ? 4.469 -13.644 17.483 1.00 93.19 273 ASN A O 1
ATOM 2159 N N . ASN A 1 274 ? 5.899 -13.390 15.756 1.00 91.62 274 ASN A N 1
ATOM 2160 C CA . ASN A 1 274 ? 6.725 -14.584 15.973 1.00 91.62 274 ASN A CA 1
ATOM 2161 C C . ASN A 1 274 ? 5.929 -15.889 16.155 1.00 91.62 274 ASN A C 1
ATOM 2163 O O . ASN A 1 274 ? 6.340 -16.781 16.893 1.00 91.62 274 ASN A O 1
ATOM 2167 N N . HIS A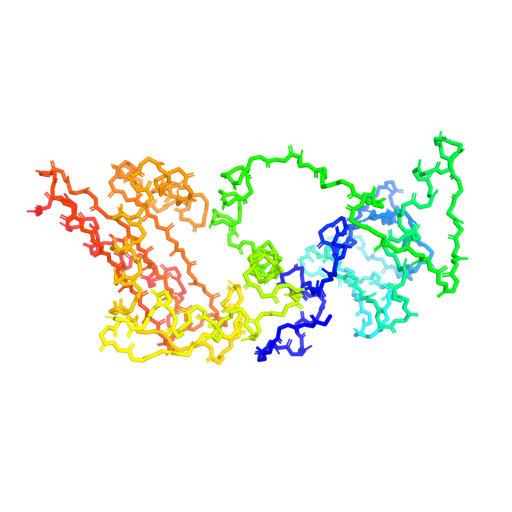 1 275 ? 4.781 -16.022 15.489 1.00 91.69 275 HIS A N 1
ATOM 2168 C CA . HIS A 1 275 ? 3.995 -17.246 15.571 1.00 91.69 275 HIS A CA 1
ATOM 2169 C C . HIS A 1 275 ? 4.544 -18.331 14.634 1.00 91.69 275 HIS A C 1
ATOM 2171 O O . HIS A 1 275 ? 4.965 -18.060 13.512 1.00 91.69 275 HIS A O 1
ATOM 2177 N N . HIS A 1 276 ? 4.440 -19.592 15.060 1.00 91.75 276 HIS A N 1
ATOM 2178 C CA . HIS A 1 276 ? 4.815 -20.769 14.257 1.00 91.75 276 HIS A CA 1
ATOM 2179 C C . HIS A 1 276 ? 3.622 -21.433 13.548 1.00 91.75 276 HIS A C 1
ATOM 2181 O O . HIS A 1 276 ? 3.739 -22.514 12.975 1.00 91.75 276 HIS A O 1
ATOM 2187 N N . LYS A 1 277 ? 2.436 -20.818 13.620 1.00 91.56 277 LYS A N 1
ATOM 2188 C CA . LYS A 1 277 ? 1.232 -21.267 12.907 1.00 91.56 277 LYS A CA 1
ATOM 2189 C C . LYS A 1 277 ? 1.139 -20.607 11.532 1.00 91.56 277 LYS A C 1
ATOM 2191 O O . LYS A 1 277 ? 1.773 -19.587 11.291 1.00 91.56 277 LYS A O 1
ATOM 2196 N N . SER A 1 278 ? 0.317 -21.157 10.641 1.00 91.38 278 SER A N 1
ATOM 2197 C CA . SER A 1 278 ? -0.002 -20.471 9.386 1.00 91.38 278 SER A CA 1
ATOM 2198 C C . SER A 1 278 ? -0.795 -19.189 9.662 1.00 91.38 278 SER A C 1
ATOM 2200 O O . SER A 1 278 ? -1.631 -19.153 10.569 1.00 91.38 278 SER A O 1
ATOM 2202 N N . ALA A 1 279 ? -0.595 -18.154 8.840 1.00 90.88 279 ALA A N 1
ATOM 2203 C CA . ALA A 1 279 ? -1.376 -16.915 8.925 1.00 90.88 279 ALA A CA 1
ATOM 2204 C C . ALA A 1 279 ? -2.893 -17.183 8.853 1.00 90.88 279 ALA A C 1
ATOM 2206 O O . ALA A 1 279 ? -3.680 -16.538 9.538 1.00 90.88 279 ALA A O 1
ATOM 2207 N N . VAL A 1 280 ? -3.309 -18.196 8.082 1.00 92.75 280 VAL A N 1
ATOM 2208 C CA . VAL A 1 280 ? -4.711 -18.634 7.983 1.00 92.75 280 VAL A CA 1
ATOM 2209 C C . VAL A 1 280 ? -5.259 -19.097 9.333 1.00 92.75 280 VAL A C 1
ATOM 2211 O O . VAL A 1 280 ? -6.371 -18.716 9.691 1.00 92.75 280 VAL A O 1
ATOM 2214 N N . ALA A 1 281 ? -4.501 -19.899 10.087 1.00 94.62 281 ALA A N 1
ATOM 2215 C CA . ALA A 1 281 ? -4.937 -20.388 11.393 1.00 94.62 281 ALA A CA 1
ATOM 2216 C C . ALA A 1 281 ? -5.099 -19.240 12.399 1.00 94.62 281 ALA A C 1
ATOM 2218 O O . ALA A 1 281 ? -6.097 -19.191 13.117 1.00 94.62 281 ALA A O 1
ATOM 2219 N N . VAL A 1 282 ? -4.160 -18.287 12.403 1.00 95.75 282 VAL A N 1
ATOM 2220 C CA . VAL A 1 282 ? -4.235 -17.091 13.257 1.00 95.75 282 VAL A CA 1
ATOM 2221 C C . VAL A 1 282 ? -5.450 -16.236 12.890 1.00 95.75 282 VAL A C 1
ATOM 2223 O O . VAL A 1 282 ? -6.236 -15.888 13.768 1.00 95.75 282 VAL A O 1
ATOM 2226 N N . ARG A 1 283 ? -5.672 -15.967 11.595 1.00 95.50 283 ARG A N 1
ATOM 2227 C CA . ARG A 1 283 ? -6.841 -15.206 11.120 1.00 95.50 283 ARG A CA 1
ATOM 2228 C C . ARG A 1 283 ? -8.165 -15.858 11.517 1.00 95.50 283 ARG A C 1
ATOM 2230 O O . ARG A 1 283 ? -9.042 -15.156 11.997 1.00 95.50 283 ARG A O 1
ATOM 2237 N N . LYS A 1 284 ? -8.294 -17.186 11.398 1.00 96.88 284 LYS A N 1
ATOM 2238 C CA . LYS A 1 284 ? -9.506 -17.913 11.826 1.00 96.88 284 LYS A CA 1
ATOM 2239 C C . LYS A 1 284 ? -9.759 -17.824 13.333 1.00 96.88 284 LYS A C 1
ATOM 2241 O O . LYS A 1 284 ? -10.908 -17.763 13.760 1.00 96.88 284 LYS A O 1
ATOM 2246 N N . ALA A 1 285 ? -8.705 -17.823 14.148 1.00 97.50 285 ALA A N 1
ATOM 2247 C CA . ALA A 1 285 ? -8.849 -17.647 15.591 1.00 97.50 285 ALA A CA 1
ATOM 2248 C C . ALA A 1 285 ? -9.357 -16.236 15.935 1.00 97.50 285 ALA A C 1
ATOM 2250 O O . ALA A 1 285 ? -10.284 -16.099 16.733 1.00 97.50 285 ALA A O 1
ATOM 2251 N N . ILE A 1 286 ? -8.796 -15.208 15.287 1.00 97.81 286 ILE A N 1
ATOM 2252 C CA . ILE A 1 286 ? -9.240 -13.813 15.429 1.00 97.81 286 ILE A CA 1
ATOM 2253 C C . ILE A 1 286 ? -10.690 -13.657 14.951 1.00 97.81 286 ILE A C 1
ATOM 2255 O O . ILE A 1 286 ? -11.501 -13.046 15.641 1.00 97.81 286 ILE A O 1
ATOM 2259 N N . GLU A 1 287 ? -11.038 -14.245 13.805 1.00 98.38 287 GLU A N 1
ATOM 2260 C CA . GLU A 1 287 ? -12.399 -14.256 13.264 1.00 98.38 287 GLU A CA 1
ATOM 2261 C C . GLU A 1 287 ? -13.399 -14.848 14.255 1.00 98.38 287 GLU A C 1
ATOM 2263 O O . GLU A 1 287 ? -14.374 -14.185 14.596 1.00 98.38 287 GLU A O 1
ATOM 2268 N N . LYS A 1 2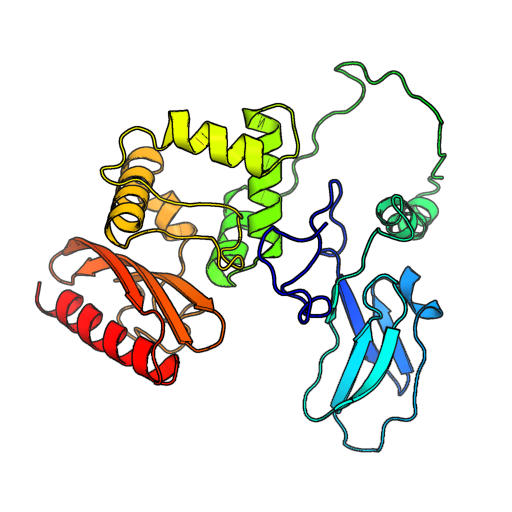88 ? -13.126 -16.047 14.785 1.00 98.31 288 LYS A N 1
ATOM 2269 C CA . LYS A 1 288 ? -13.994 -16.699 15.773 1.00 98.31 288 LYS A CA 1
ATOM 2270 C C . LYS A 1 288 ? -14.238 -15.810 16.996 1.00 98.31 288 LYS A C 1
ATOM 2272 O O . LYS A 1 288 ? -15.364 -15.742 17.484 1.00 98.31 288 LYS A O 1
ATOM 2277 N N . TYR A 1 289 ? -13.193 -15.150 17.495 1.00 98.31 289 TYR A N 1
ATOM 2278 C CA . TYR A 1 289 ? -13.308 -14.247 18.637 1.00 98.31 289 TYR A CA 1
ATOM 2279 C C . TYR A 1 289 ? -14.159 -13.016 18.305 1.00 98.31 289 TYR A C 1
ATOM 2281 O O . TYR A 1 289 ? -15.102 -12.710 19.026 1.00 98.31 289 TYR A O 1
ATOM 2289 N N . LEU A 1 290 ? -13.881 -12.336 17.191 1.00 98.38 290 LEU A N 1
ATOM 2290 C CA . LEU A 1 290 ? -14.617 -11.131 16.801 1.00 98.38 290 LEU A CA 1
ATOM 2291 C C . LEU A 1 290 ? -16.081 -11.421 16.453 1.00 98.38 290 LEU A C 1
ATOM 2293 O O . LEU A 1 290 ? -16.948 -10.648 16.843 1.00 98.38 290 LEU A O 1
ATOM 2297 N N . VAL A 1 291 ? -16.380 -12.550 15.806 1.00 98.44 291 VAL A N 1
ATOM 2298 C CA . VAL A 1 291 ? -17.763 -12.996 15.565 1.00 98.44 291 VAL A CA 1
ATOM 2299 C C . VAL A 1 291 ? -18.504 -13.217 16.884 1.00 98.44 291 VAL A C 1
ATOM 2301 O O . VAL A 1 291 ? -19.632 -12.758 17.038 1.00 98.44 291 VAL A O 1
ATOM 2304 N N . ASN A 1 292 ? -17.854 -13.832 17.877 1.00 98.25 292 ASN A N 1
ATOM 2305 C CA . ASN A 1 292 ? -18.446 -13.971 19.205 1.00 98.25 292 ASN A CA 1
ATOM 2306 C C . ASN A 1 292 ? -18.759 -12.607 19.844 1.00 98.25 292 ASN A C 1
ATOM 2308 O O . ASN A 1 292 ? -19.835 -12.463 20.425 1.00 98.25 292 ASN A O 1
ATOM 2312 N N . ILE A 1 293 ? -17.875 -11.614 19.694 1.00 98.12 293 ILE A N 1
ATOM 2313 C CA . ILE A 1 293 ? -18.146 -10.245 20.153 1.00 98.12 293 ILE A CA 1
ATOM 2314 C C . ILE A 1 293 ? -19.352 -9.646 19.420 1.00 98.12 293 ILE A C 1
ATOM 2316 O O . ILE A 1 293 ? -20.245 -9.117 20.075 1.00 98.12 293 ILE A O 1
ATOM 2320 N N . ILE A 1 294 ? -19.416 -9.776 18.089 1.00 98.12 294 ILE A N 1
ATOM 2321 C CA . ILE A 1 294 ? -20.520 -9.240 17.276 1.00 98.12 294 ILE A CA 1
ATOM 2322 C C . ILE A 1 294 ? -21.873 -9.825 17.695 1.00 98.12 294 ILE A C 1
ATOM 2324 O O . ILE A 1 294 ? -22.864 -9.097 17.734 1.00 98.12 294 ILE A O 1
ATOM 2328 N N . ASP A 1 295 ? -21.925 -11.124 17.989 1.00 98.12 295 ASP A N 1
ATOM 2329 C CA . ASP A 1 295 ? -23.179 -11.809 18.303 1.00 98.12 295 ASP A CA 1
ATOM 2330 C C . ASP A 1 295 ? -23.664 -11.577 19.738 1.00 98.12 295 ASP A C 1
ATOM 2332 O O . ASP A 1 295 ? -24.872 -11.561 19.977 1.00 98.12 295 ASP A O 1
ATOM 2336 N N . ASN A 1 296 ? -22.748 -11.425 20.701 1.00 96.94 296 ASN A N 1
ATOM 2337 C CA . ASN A 1 296 ? -23.096 -11.532 22.123 1.00 96.94 296 ASN A CA 1
ATOM 2338 C C . ASN A 1 296 ? -23.024 -10.218 22.909 1.00 96.94 296 ASN A C 1
ATOM 2340 O O . ASN A 1 296 ? -23.652 -10.123 23.970 1.00 96.94 296 ASN A O 1
ATOM 2344 N N . TYR A 1 297 ? -22.323 -9.203 22.407 1.00 91.12 297 TYR A N 1
ATOM 2345 C CA . TYR A 1 297 ? -22.118 -7.913 23.084 1.00 91.12 297 TYR A CA 1
ATOM 2346 C C . TYR A 1 297 ? -22.683 -6.754 22.257 1.00 91.12 297 TYR A C 1
ATOM 2348 O O . TYR A 1 297 ? -22.885 -5.647 22.799 1.00 91.12 297 TYR A O 1
#

Mean predicted aligned error: 5.4 Å

Secondary structure (DSSP, 8-state):
-PPTT--GGGTTSTTSPPP-SS--GGGEEEEEEETTEEEEESGGGGGGEE-----TT-EEEEEE-SSS--EEEEEESS-B-EEE--SSS-TTHHHHHHHHHHHHTT------S-----TTS------S-HHHHHHHHHHHT-HHHHHHHHHHHHHHHHSS--HHHHHHHHHHTTTTT-SS--B---SSS--TT-B--HHHHHHHHHHHHHHH-HHHHHHHSEETTSGGGTTSSTT-GGGEEEEEEEETTTEEEEEEEEE-TT--EEEEEEEE-S--S-HHHHHHHHHHHHHHHHHH-

Foldseek 3Di:
DWFPQFDLVCQFPLLGADDAPDDDPLQKWFWDQDPNDIAIPVNLCVVLEDEDDEDPPFEWAWDADSQASHIYIDGDNYHHGMTGHDCNVPNCVSVVSCQVVCVVVVHHDDDDPDDPDDPVNDDDDDDDDPLVLLQCCQLQLRQSSQQNVLQVQCCVVPVGSDNVNSVVVCCVPVVVPQPDDWDDGGRRPSRPRGGDDFSSLQVVQVVCCVPVNDVSQQSNFAFALGRPNNVACVVCRVFWGWGWDDYPQFWTKIWGWGQAPVRDIDTGIDTGGRHPDGNVVVVVVVRVVRVCVRDPD

Nearest PDB structures (foldseek):
  2ex2-assembly1_A  TM=7.143E-01  e=1.603E-13  Escherichia coli
  6ts9-assembly2_B  TM=6.432E-01  e=1.347E-03  Klebsiella pneumoniae
  5eph-assembly2_B  TM=6.375E-01  e=1.566E-02  Pseudomonas aeruginosa
  4eev-assembly1_A  TM=4.052E-01  e=1.162E+00  Homo sapiens
  1a3y-assembly1_A  TM=4.336E-01  e=3.027E+00  Sus scrofa